Protein AF-A2DBB8-F1 (afdb_monomer)

Solvent-accessible surface area (backbone atoms only — not comparable to full-atom values): 10825 Å² total; per-residue (Å²): 133,87,56,9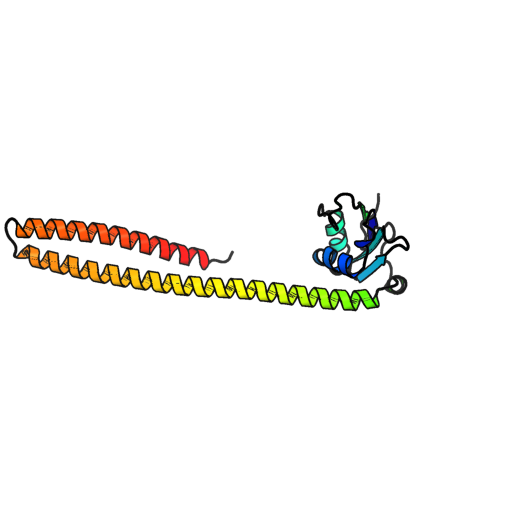2,20,26,25,33,34,39,34,70,38,54,60,93,59,49,45,68,71,57,46,49,65,67,52,46,82,52,37,60,71,62,38,51,41,68,44,96,80,20,34,33,36,36,42,29,34,78,42,44,68,31,32,46,50,53,56,72,48,88,73,61,57,90,91,34,77,73,48,46,62,42,60,31,86,63,65,84,82,54,81,70,60,50,69,73,30,90,38,33,70,58,48,55,52,52,51,52,53,50,51,53,51,51,53,49,52,52,50,52,52,52,50,53,53,53,51,53,50,52,50,52,54,51,54,52,53,55,51,52,53,51,51,52,52,51,48,54,51,51,52,52,52,39,53,53,41,54,62,52,37,81,78,41,67,70,73,56,28,54,53,38,50,55,49,42,53,51,48,52,54,52,46,53,52,52,51,53,53,48,49,55,56,52,54,57,56,56,66,70,73,61,83,127

Foldseek 3Di:
DQDQAQKKKKFQADQVCLDLLNCLLVLPVLAAWQAKAADPSSGMIMTGHPDSNSLVCVQPDQDDRPPDSPIHMDHDSDHPDDPVVRVVRPCSVVNVVSNVVSVVVVVVVVVVVVVVVVVVVVVVVVVLVVVLVVLVVVLVVLVVVLVVLVVVLVVDDDPSVVVSVVVNVVSVVVSVVSVVVNVVSVVVVVVVPDDD

Mean predicted aligned error: 14.85 Å

Organism: Trichomonas vaginalis (strain ATCC PRA-98 / G3) (NCBI:txid412133)

InterPro domains:
  IPR000504 RNA recognition motif domain [PF00076] (8-61)
  IPR000504 RNA recognition motif domain [PS50102] (6-78)
  IPR000504 RNA recognition motif domain [SM00360] (7-74)
  IPR012677 Nucleotide-binding alpha-beta plait domain superfamily [G3DSA:3.30.70.330] (2-102)
  IPR035979 RNA-binding domain superfamily [SSF54928] (4-76)
  IPR045137 RNA-binding protein 26/27 [PTHR14398] (4-187)

Structure (mmCIF, N/CA/C/O backbone):
data_AF-A2DBB8-F1
#
_entry.id   AF-A2DBB8-F1
#
loop_
_atom_site.group_PDB
_atom_site.id
_atom_site.type_symbol
_atom_site.label_atom_id
_atom_site.label_alt_id
_atom_site.label_comp_id
_atom_site.label_asym_id
_atom_site.label_entity_id
_atom_site.label_seq_id
_atom_site.pdbx_PDB_ins_code
_atom_site.Cartn_x
_atom_site.Cartn_y
_atom_site.Cartn_z
_atom_site.occupancy
_atom_site.B_iso_or_equiv
_atom_site.auth_seq_id
_atom_site.auth_comp_id
_atom_site.auth_asym_id
_atom_site.auth_atom_id
_atom_site.pdbx_PDB_model_num
ATOM 1 N N . MET A 1 1 ? -2.214 5.422 -39.247 1.00 47.66 1 MET A N 1
ATOM 2 C CA . MET A 1 1 ? -2.504 4.902 -37.893 1.00 47.66 1 MET A CA 1
ATOM 3 C C . MET A 1 1 ? -1.309 4.089 -37.429 1.00 47.66 1 MET A C 1
ATOM 5 O O . MET A 1 1 ? -0.972 3.114 -38.092 1.00 47.66 1 MET A O 1
ATOM 9 N N . ILE A 1 2 ? -0.635 4.507 -36.358 1.00 56.53 2 ILE A N 1
ATOM 10 C CA . ILE A 1 2 ? 0.425 3.697 -35.742 1.00 56.53 2 ILE A CA 1
ATOM 11 C C . ILE A 1 2 ? -0.273 2.537 -35.019 1.00 56.53 2 ILE A C 1
ATOM 13 O O . ILE A 1 2 ? -1.212 2.766 -34.260 1.00 56.53 2 ILE A O 1
ATOM 17 N N . LYS A 1 3 ? 0.113 1.294 -35.323 1.00 72.00 3 LYS A N 1
ATOM 18 C CA . LYS A 1 3 ? -0.478 0.094 -34.713 1.00 72.00 3 LYS A CA 1
ATOM 19 C C . LYS A 1 3 ? 0.115 -0.125 -33.319 1.00 72.00 3 LYS A C 1
ATOM 21 O O . LYS A 1 3 ? 1.315 0.050 -33.133 1.00 72.00 3 LYS A O 1
ATOM 26 N N . GLU A 1 4 ? -0.715 -0.549 -32.367 1.00 82.31 4 GLU A N 1
ATOM 27 C CA . GLU A 1 4 ? -0.254 -0.964 -31.038 1.00 82.31 4 GLU A CA 1
ATOM 28 C C . GLU A 1 4 ? 0.781 -2.102 -31.153 1.00 82.31 4 GLU A C 1
ATOM 30 O O . GLU A 1 4 ? 0.603 -3.064 -31.911 1.00 82.31 4 GLU A O 1
ATOM 35 N N . SER A 1 5 ? 1.861 -2.008 -30.380 1.00 84.06 5 SER A N 1
ATOM 36 C CA . SER A 1 5 ? 3.012 -2.916 -30.435 1.00 84.06 5 SER A CA 1
ATOM 37 C C . SER A 1 5 ? 3.483 -3.287 -29.026 1.00 84.06 5 SER A C 1
ATOM 39 O O . SER A 1 5 ? 3.161 -2.605 -28.061 1.00 84.06 5 SER A O 1
ATOM 41 N N . GLN A 1 6 ? 4.253 -4.371 -28.907 1.00 87.56 6 GLN A N 1
ATOM 42 C CA . GLN A 1 6 ? 4.979 -4.732 -27.677 1.00 87.56 6 GLN A CA 1
ATOM 43 C C . GLN A 1 6 ? 6.187 -3.819 -27.424 1.00 87.56 6 GLN A C 1
ATOM 45 O O . GLN A 1 6 ? 6.776 -3.853 -26.347 1.00 87.56 6 GLN A O 1
ATOM 50 N N . VAL A 1 7 ? 6.577 -3.035 -28.431 1.00 88.19 7 VAL A N 1
ATOM 51 C CA . VAL A 1 7 ? 7.747 -2.162 -28.390 1.00 88.19 7 VAL A CA 1
ATOM 52 C C . VAL A 1 7 ? 7.294 -0.715 -28.299 1.00 88.19 7 VAL A C 1
ATOM 54 O O . VAL A 1 7 ? 6.509 -0.249 -29.133 1.00 88.19 7 VAL A O 1
ATOM 57 N N . ILE A 1 8 ? 7.825 -0.005 -27.312 1.00 91.12 8 ILE A N 1
ATOM 58 C CA . ILE A 1 8 ? 7.665 1.439 -27.171 1.00 91.12 8 ILE A CA 1
ATOM 59 C C . ILE A 1 8 ? 8.969 2.144 -27.531 1.00 91.12 8 ILE A C 1
ATOM 61 O O . ILE A 1 8 ? 10.060 1.625 -27.290 1.00 91.12 8 ILE A O 1
ATOM 65 N N . PHE A 1 9 ? 8.839 3.329 -28.109 1.00 90.44 9 PHE A N 1
ATOM 66 C CA . PHE A 1 9 ? 9.916 4.273 -28.339 1.00 90.44 9 PHE A CA 1
ATOM 67 C C . PHE A 1 9 ? 9.699 5.484 -27.441 1.00 90.44 9 PHE A C 1
ATOM 69 O O . PHE A 1 9 ? 8.595 6.031 -27.382 1.00 90.44 9 PHE A O 1
ATOM 76 N N . ILE A 1 10 ? 10.756 5.872 -26.745 1.00 91.00 10 ILE A N 1
ATOM 77 C CA . ILE A 1 10 ? 10.782 6.999 -25.829 1.00 91.00 10 ILE A CA 1
ATOM 78 C C . ILE A 1 10 ? 11.839 7.966 -26.337 1.00 91.00 10 ILE A C 1
ATOM 80 O O . ILE A 1 10 ? 12.983 7.569 -26.563 1.00 91.00 10 ILE A O 1
ATOM 84 N N . ASP A 1 11 ? 11.454 9.223 -26.494 1.00 90.38 11 ASP A N 1
ATOM 85 C CA . ASP A 1 11 ? 12.323 10.301 -26.950 1.00 90.38 11 ASP A CA 1
ATOM 86 C C . ASP A 1 11 ? 12.356 11.451 -25.940 1.00 90.38 11 ASP A C 1
ATOM 88 O O . ASP A 1 11 ? 11.510 11.529 -25.040 1.00 90.38 11 ASP A O 1
ATOM 92 N N . ASN A 1 12 ? 13.316 12.357 -26.117 1.00 89.75 12 ASN A N 1
ATOM 93 C CA . ASN A 1 12 ? 13.553 13.514 -25.258 1.00 89.75 12 ASN A CA 1
ATOM 94 C C . ASN A 1 12 ? 13.937 13.125 -23.815 1.00 89.75 12 ASN A C 1
ATOM 96 O O . ASN A 1 12 ? 13.532 13.759 -22.841 1.00 89.75 12 ASN A O 1
ATOM 100 N N . ILE A 1 13 ? 14.711 12.052 -23.661 1.00 89.75 13 ILE A N 1
ATOM 101 C CA . ILE A 1 13 ? 15.220 11.603 -22.365 1.00 89.75 13 ILE A CA 1
ATOM 102 C C . ILE A 1 13 ? 16.482 12.412 -22.010 1.00 89.75 13 ILE A C 1
ATOM 104 O O . ILE A 1 13 ? 17.376 12.524 -22.849 1.00 89.75 13 ILE A O 1
ATOM 108 N N . PRO A 1 14 ? 16.608 12.946 -20.779 1.00 88.81 14 PRO A N 1
ATOM 109 C CA . PRO A 1 14 ? 17.861 13.543 -20.318 1.00 88.81 14 PRO A CA 1
ATOM 110 C C . PRO A 1 14 ? 19.023 12.541 -20.391 1.00 88.81 14 PRO A C 1
ATOM 112 O O . PRO A 1 14 ? 18.862 11.387 -19.999 1.00 88.81 14 PRO A O 1
ATOM 115 N N . HIS A 1 15 ? 20.205 12.983 -20.830 1.00 85.44 15 HIS A N 1
ATOM 116 C CA . HIS A 1 15 ? 21.366 12.106 -21.050 1.00 85.44 15 HIS A CA 1
ATOM 117 C C . HIS A 1 15 ? 21.764 11.306 -19.794 1.00 85.44 15 HIS A C 1
ATOM 119 O O . HIS A 1 15 ? 22.031 10.105 -19.867 1.00 85.44 15 HIS A O 1
ATOM 125 N N . ASP A 1 16 ? 21.714 11.942 -18.622 1.00 86.25 16 ASP A N 1
ATOM 126 C CA . ASP A 1 16 ? 22.026 11.300 -17.336 1.00 86.25 16 ASP A CA 1
ATOM 127 C C . ASP A 1 16 ? 20.945 10.307 -16.891 1.00 86.25 16 ASP A C 1
ATOM 129 O O . ASP A 1 16 ? 21.206 9.419 -16.079 1.00 86.25 16 ASP A O 1
ATOM 133 N N . ALA A 1 17 ? 19.742 10.437 -17.457 1.00 85.19 17 ALA A N 1
ATOM 134 C CA . ALA A 1 17 ? 18.585 9.604 -17.173 1.00 85.19 17 ALA A CA 1
ATOM 135 C C . ALA A 1 17 ? 18.387 8.456 -18.182 1.00 85.19 17 ALA A C 1
ATOM 137 O O . ALA A 1 17 ? 17.507 7.614 -18.005 1.00 85.19 17 ALA A O 1
ATOM 138 N N . CYS A 1 18 ? 19.160 8.411 -19.269 1.00 88.38 18 CYS A N 1
ATOM 139 C CA . CYS A 1 18 ? 19.006 7.424 -20.336 1.00 88.38 18 CYS A CA 1
ATOM 140 C C . CYS A 1 18 ? 19.983 6.255 -20.145 1.00 88.38 18 CYS A C 1
ATOM 142 O O . CYS A 1 18 ? 20.949 6.068 -20.886 1.00 88.38 18 CYS A O 1
ATOM 144 N N . ASN A 1 19 ? 19.750 5.470 -19.095 1.00 86.38 19 ASN A N 1
ATOM 145 C CA . ASN A 1 19 ? 20.513 4.263 -18.793 1.00 86.38 19 ASN A CA 1
ATOM 146 C C . ASN A 1 19 ? 19.584 3.109 -18.399 1.00 86.38 19 ASN A C 1
ATOM 148 O O . ASN A 1 19 ? 18.459 3.312 -17.944 1.00 86.38 19 ASN A O 1
ATOM 152 N N . ILE A 1 20 ? 20.070 1.882 -18.592 1.00 84.62 20 ILE A N 1
ATOM 153 C CA . ILE A 1 20 ? 19.280 0.661 -18.390 1.00 84.62 20 ILE A CA 1
ATOM 154 C C . ILE A 1 20 ? 18.739 0.557 -16.958 1.00 84.62 20 ILE A C 1
ATOM 156 O O . ILE A 1 20 ? 17.535 0.336 -16.836 1.00 84.62 20 ILE A O 1
ATOM 160 N N . PRO A 1 21 ? 19.530 0.773 -15.885 1.00 84.88 21 PRO A N 1
ATOM 161 C CA . PRO A 1 21 ? 19.019 0.638 -14.523 1.00 84.88 21 PRO A CA 1
ATOM 162 C C . PRO A 1 21 ? 17.830 1.557 -14.226 1.00 84.88 21 PRO A C 1
ATOM 164 O O . PRO A 1 21 ? 16.828 1.099 -13.679 1.00 84.88 21 PRO A O 1
ATOM 167 N N . GLN A 1 22 ? 17.899 2.830 -14.624 1.00 86.44 22 GLN A N 1
ATOM 168 C CA . GLN A 1 22 ? 16.820 3.791 -14.372 1.00 86.44 22 GLN A CA 1
ATOM 169 C C . GLN A 1 22 ? 15.591 3.534 -15.244 1.00 86.44 22 GLN A C 1
ATOM 171 O O . GLN A 1 22 ? 14.463 3.614 -14.749 1.00 86.44 22 GLN A O 1
ATOM 176 N N . LEU A 1 23 ? 15.794 3.155 -16.510 1.00 88.31 23 LEU A N 1
ATOM 177 C CA . LEU A 1 23 ? 14.698 2.740 -17.383 1.00 88.31 23 LEU A CA 1
ATOM 178 C C . LEU A 1 23 ? 14.010 1.493 -16.810 1.00 88.31 23 LEU A C 1
ATOM 180 O O . LEU A 1 23 ? 12.794 1.491 -16.645 1.00 88.31 23 LEU A O 1
ATOM 184 N N . CYS A 1 24 ? 14.765 0.466 -16.418 1.00 86.94 24 CYS A N 1
ATOM 185 C CA . CYS A 1 24 ? 14.229 -0.729 -15.767 1.00 86.94 24 CYS A CA 1
ATOM 186 C C . CYS A 1 24 ? 13.465 -0.384 -14.483 1.00 86.94 24 CYS A C 1
ATOM 188 O O . CYS A 1 24 ? 12.336 -0.837 -14.300 1.00 86.94 24 CYS A O 1
ATOM 190 N N . GLN A 1 25 ? 14.040 0.444 -13.611 1.00 85.31 25 GLN A N 1
ATOM 191 C CA . GLN A 1 25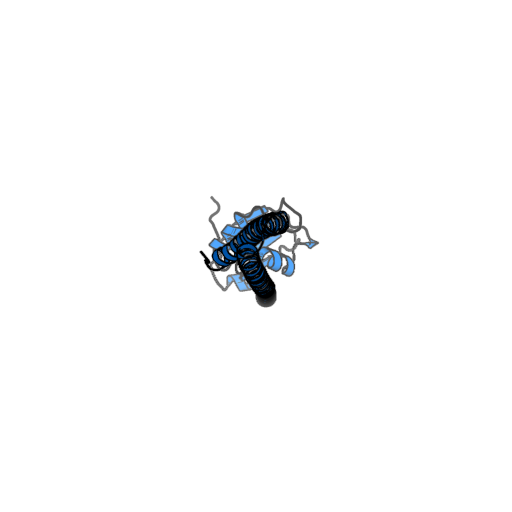 ? 13.413 0.846 -12.354 1.00 85.31 25 GLN A CA 1
ATOM 192 C C . GLN A 1 25 ? 12.078 1.564 -12.582 1.00 85.31 25 GLN A C 1
ATOM 194 O O . GLN A 1 25 ? 11.097 1.255 -11.912 1.00 85.31 25 GLN A O 1
ATOM 199 N N . HIS A 1 26 ? 12.016 2.498 -13.532 1.00 88.50 26 HIS A N 1
ATOM 200 C CA . HIS A 1 26 ? 10.791 3.252 -13.782 1.00 88.50 26 HIS A CA 1
ATOM 201 C C . HIS A 1 26 ? 9.739 2.433 -14.538 1.00 88.50 26 HIS A C 1
ATOM 203 O O . HIS A 1 26 ? 8.556 2.489 -14.208 1.00 88.50 26 HIS A O 1
ATOM 209 N N . PHE A 1 27 ? 10.152 1.694 -15.569 1.00 89.25 27 PHE A N 1
ATOM 210 C CA . PHE A 1 27 ? 9.233 1.065 -16.515 1.00 89.25 27 PHE A CA 1
ATOM 211 C C . PHE A 1 27 ? 8.791 -0.349 -16.107 1.00 89.25 27 PHE A C 1
ATOM 213 O O . PHE A 1 27 ? 7.742 -0.806 -16.556 1.00 89.25 27 PHE A O 1
ATOM 220 N N . SER A 1 28 ? 9.506 -1.018 -15.194 1.00 88.38 28 SER A N 1
ATOM 221 C CA . SER A 1 28 ? 9.124 -2.353 -14.695 1.00 88.38 28 SER A CA 1
ATOM 222 C C . SER A 1 28 ? 7.753 -2.395 -14.009 1.00 88.38 28 SER A C 1
ATOM 224 O O . SER A 1 28 ? 7.091 -3.429 -14.038 1.00 88.38 28 SER A O 1
ATOM 226 N N . LYS A 1 29 ? 7.266 -1.273 -13.460 1.00 87.50 29 LYS A N 1
ATOM 227 C CA . LYS A 1 29 ? 5.923 -1.186 -12.852 1.00 87.50 29 LYS A CA 1
ATOM 228 C C . LYS A 1 29 ? 4.778 -1.410 -13.846 1.00 87.50 29 LYS A C 1
ATOM 230 O O . LYS A 1 29 ? 3.679 -1.777 -13.440 1.00 87.50 29 LYS A O 1
ATOM 235 N N . TYR A 1 30 ? 5.016 -1.174 -15.138 1.00 88.94 30 TYR A N 1
ATOM 236 C CA . TYR A 1 30 ? 3.999 -1.347 -16.177 1.00 88.94 30 TYR A CA 1
ATOM 237 C C . TYR A 1 30 ? 3.945 -2.778 -16.717 1.00 88.94 30 TYR A C 1
ATOM 239 O O . TYR A 1 30 ? 2.930 -3.169 -17.302 1.00 88.94 30 TYR A O 1
ATOM 247 N N . GLY A 1 31 ? 5.003 -3.565 -16.506 1.00 86.19 31 GLY A N 1
ATOM 248 C CA . GLY A 1 31 ? 5.078 -4.941 -16.968 1.00 86.19 31 GLY A CA 1
ATOM 249 C C . GLY A 1 31 ? 6.492 -5.490 -17.073 1.00 86.19 31 GLY A C 1
ATOM 250 O O . GLY A 1 31 ? 7.488 -4.825 -16.777 1.00 86.19 31 GLY A O 1
ATOM 251 N N . ARG A 1 32 ? 6.583 -6.731 -17.552 1.00 86.69 32 ARG A N 1
ATOM 252 C CA . ARG A 1 32 ? 7.858 -7.423 -17.720 1.00 86.69 32 ARG A CA 1
ATOM 253 C C . ARG A 1 32 ? 8.608 -6.902 -18.943 1.00 86.69 32 ARG A C 1
ATOM 255 O O . ARG A 1 32 ? 8.240 -7.188 -20.084 1.00 86.69 32 ARG A O 1
ATOM 262 N N . ILE A 1 33 ? 9.713 -6.208 -18.688 1.00 87.12 33 ILE A N 1
ATOM 263 C CA . ILE A 1 33 ? 10.644 -5.756 -19.723 1.00 87.12 33 ILE A CA 1
ATOM 264 C C . ILE A 1 33 ? 11.452 -6.954 -20.236 1.00 87.12 33 ILE A C 1
ATOM 266 O O . ILE A 1 33 ? 12.075 -7.689 -19.470 1.00 87.12 33 ILE A O 1
ATOM 270 N N . VAL A 1 34 ? 11.432 -7.152 -21.549 1.00 84.19 34 VAL A N 1
ATOM 271 C CA . VAL A 1 34 ? 12.156 -8.212 -22.264 1.00 84.19 34 VAL A CA 1
ATOM 272 C C . VAL A 1 34 ? 13.464 -7.680 -22.844 1.00 84.19 34 VAL A C 1
ATOM 274 O O . VAL A 1 34 ? 14.439 -8.423 -22.925 1.00 84.19 34 VAL A O 1
ATOM 277 N N . GLY A 1 35 ? 13.504 -6.406 -23.235 1.00 82.75 35 GLY A N 1
ATOM 278 C CA . GLY A 1 35 ? 14.682 -5.788 -23.835 1.00 82.75 35 GLY A CA 1
ATOM 279 C C . GLY A 1 35 ? 14.611 -4.264 -23.823 1.00 82.75 35 GLY A C 1
ATOM 280 O O . GLY A 1 35 ? 13.529 -3.688 -23.774 1.00 82.75 35 GLY A O 1
ATOM 281 N N . ILE A 1 36 ? 15.776 -3.625 -23.869 1.00 86.94 36 ILE A N 1
ATOM 282 C CA . ILE A 1 36 ? 15.972 -2.179 -23.919 1.00 86.94 36 ILE A CA 1
ATOM 283 C C . ILE A 1 36 ? 17.115 -1.932 -24.898 1.00 86.94 36 ILE A C 1
ATOM 285 O O . ILE A 1 36 ? 18.138 -2.613 -24.830 1.00 86.94 36 ILE A O 1
ATOM 289 N N . SER A 1 37 ? 16.928 -0.991 -25.818 1.00 85.25 37 SER A N 1
ATOM 290 C CA . SER A 1 37 ? 17.996 -0.443 -26.656 1.00 85.25 37 SER A CA 1
ATOM 291 C C . SER A 1 37 ? 18.046 1.048 -26.414 1.00 85.25 37 SER A C 1
ATOM 293 O O . SER A 1 37 ? 17.031 1.726 -26.544 1.00 85.25 37 SER A O 1
ATOM 295 N N . ILE A 1 38 ? 19.222 1.559 -26.088 1.00 87.38 38 ILE A N 1
ATOM 296 C CA . ILE A 1 38 ? 19.458 2.993 -25.935 1.00 87.38 38 ILE A CA 1
ATOM 297 C C . ILE A 1 38 ? 20.095 3.494 -27.231 1.00 87.38 38 ILE A C 1
ATOM 299 O O . ILE A 1 38 ? 20.885 2.778 -27.846 1.00 87.38 38 ILE A O 1
ATOM 303 N N . SER A 1 39 ? 19.715 4.686 -27.687 1.00 86.75 39 SER A N 1
ATOM 304 C CA . SER A 1 39 ? 20.371 5.313 -28.835 1.00 86.75 39 SER A CA 1
ATOM 305 C C . SER A 1 39 ? 21.800 5.728 -28.490 1.00 86.75 39 SER A C 1
ATOM 307 O O . SER A 1 39 ? 22.121 5.993 -27.334 1.00 86.75 39 SER A O 1
ATOM 309 N N . GLU A 1 40 ? 22.669 5.831 -29.494 1.00 83.00 40 GLU A N 1
ATOM 310 C CA . GLU A 1 40 ? 24.075 6.218 -29.295 1.00 83.00 40 GLU A CA 1
ATOM 311 C C . GLU A 1 40 ? 24.215 7.565 -28.567 1.00 83.00 40 GLU A C 1
ATOM 313 O O . GLU A 1 40 ? 25.081 7.729 -27.709 1.00 83.00 40 GLU A O 1
ATOM 318 N N . ASN A 1 41 ? 23.289 8.492 -28.832 1.00 85.94 41 ASN A N 1
ATOM 319 C CA . ASN A 1 41 ? 23.256 9.822 -28.224 1.00 85.94 41 ASN A CA 1
ATOM 320 C C . ASN A 1 41 ? 22.630 9.845 -26.819 1.00 85.94 41 ASN A C 1
ATOM 322 O O . ASN A 1 41 ? 22.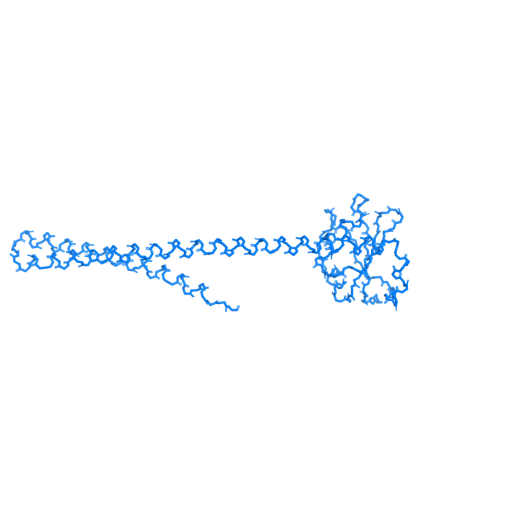593 10.904 -26.197 1.00 85.94 41 ASN A O 1
ATOM 326 N N . LYS A 1 42 ? 22.107 8.713 -26.322 1.00 86.06 42 LYS A N 1
ATOM 327 C CA . LYS A 1 42 ? 21.432 8.584 -25.016 1.00 86.06 42 LYS A CA 1
ATOM 328 C C . LYS A 1 42 ? 20.321 9.617 -24.785 1.00 86.06 42 LYS A C 1
ATOM 330 O O . LYS A 1 42 ? 20.089 10.062 -23.666 1.00 86.06 42 LYS A O 1
ATOM 335 N N . THR A 1 43 ? 19.629 10.007 -25.848 1.00 87.94 43 THR A N 1
ATOM 336 C CA . THR A 1 43 ? 18.460 10.900 -25.784 1.00 87.94 43 THR A CA 1
ATOM 337 C C . THR A 1 43 ? 17.153 10.156 -26.019 1.00 87.94 43 THR A C 1
ATOM 339 O O . THR A 1 43 ? 16.072 10.694 -25.787 1.00 87.94 43 THR A O 1
ATOM 342 N N . SER A 1 44 ? 17.238 8.902 -26.460 1.00 90.25 44 SER A N 1
ATOM 343 C CA . SER A 1 44 ? 16.088 8.073 -26.788 1.00 90.25 44 SER A CA 1
ATOM 344 C C . SER A 1 44 ? 16.353 6.606 -26.482 1.00 90.25 44 SER A C 1
ATOM 346 O O . SER A 1 44 ? 17.494 6.138 -26.480 1.00 90.25 44 SER A O 1
ATOM 348 N N . ALA A 1 45 ? 15.281 5.872 -26.210 1.00 90.62 45 ALA A N 1
ATOM 349 C CA . ALA A 1 45 ? 15.339 4.456 -25.895 1.00 90.62 45 ALA A CA 1
ATOM 350 C C . ALA A 1 45 ? 14.149 3.703 -26.493 1.00 90.62 45 ALA A C 1
ATOM 352 O O . ALA A 1 45 ? 13.050 4.232 -26.651 1.00 90.62 45 ALA A O 1
ATOM 353 N N . GLN A 1 46 ? 14.368 2.433 -26.803 1.00 89.81 46 GLN A N 1
ATOM 354 C CA . GLN A 1 46 ? 13.337 1.469 -27.153 1.00 89.81 46 GLN A CA 1
ATOM 355 C C . GLN A 1 46 ? 13.200 0.473 -26.014 1.00 89.81 46 GLN A C 1
ATOM 357 O O . GLN A 1 46 ? 14.207 -0.065 -25.562 1.00 89.81 46 GLN A O 1
ATOM 362 N N . ILE A 1 47 ? 11.973 0.201 -25.576 1.00 89.38 47 ILE A N 1
ATOM 363 C CA . ILE A 1 47 ? 11.682 -0.798 -24.543 1.00 89.38 47 ILE A CA 1
ATOM 364 C C . ILE A 1 47 ? 10.726 -1.831 -25.130 1.00 89.38 47 ILE A C 1
ATOM 366 O O . ILE A 1 47 ? 9.696 -1.488 -25.708 1.00 89.38 47 ILE A O 1
ATOM 370 N N . ILE A 1 48 ? 11.077 -3.103 -24.979 1.00 88.00 48 ILE A N 1
ATOM 371 C CA . ILE A 1 48 ? 10.283 -4.250 -25.410 1.00 88.00 48 ILE A CA 1
ATOM 372 C C . ILE A 1 48 ? 9.638 -4.872 -24.179 1.00 88.00 48 ILE A C 1
ATOM 374 O O . ILE A 1 48 ? 10.340 -5.268 -23.247 1.00 88.00 48 ILE A O 1
ATOM 378 N N . TYR A 1 49 ? 8.320 -5.023 -24.212 1.00 89.00 49 TYR A N 1
ATOM 379 C CA . TYR A 1 49 ? 7.551 -5.748 -23.207 1.00 89.00 49 TYR A CA 1
ATOM 380 C C . TYR A 1 49 ? 7.217 -7.169 -23.645 1.00 89.00 49 TYR A C 1
ATOM 382 O O . TYR A 1 49 ? 7.271 -7.518 -24.826 1.00 89.00 49 TYR A O 1
ATOM 390 N N . ASN A 1 50 ? 6.852 -8.000 -22.671 1.00 85.12 50 ASN A N 1
ATOM 391 C CA . ASN A 1 50 ? 6.434 -9.374 -22.916 1.00 85.12 50 ASN A CA 1
ATOM 392 C C . ASN A 1 50 ? 5.072 -9.427 -23.625 1.00 85.12 50 ASN A C 1
ATOM 394 O O . ASN A 1 50 ? 4.844 -10.269 -24.494 1.00 85.12 50 ASN A O 1
ATOM 398 N N . THR A 1 51 ? 4.174 -8.500 -23.299 1.00 85.88 51 THR A N 1
ATOM 399 C CA . THR A 1 51 ? 2.835 -8.400 -23.886 1.00 85.88 51 THR A CA 1
ATOM 400 C C . THR A 1 51 ? 2.553 -6.993 -24.414 1.00 85.88 51 THR A C 1
ATOM 402 O O . THR A 1 51 ? 3.164 -6.008 -24.002 1.00 85.88 51 THR A O 1
ATOM 405 N N . ARG A 1 52 ? 1.618 -6.889 -25.366 1.00 89.38 52 ARG A N 1
ATOM 406 C CA . ARG A 1 52 ? 1.196 -5.594 -25.922 1.00 89.38 52 ARG A CA 1
ATOM 407 C C . ARG A 1 52 ? 0.461 -4.748 -24.880 1.00 89.38 52 ARG A C 1
ATOM 409 O O . ARG A 1 52 ? 0.623 -3.533 -24.875 1.00 89.38 52 ARG A O 1
ATOM 416 N N . ASP A 1 53 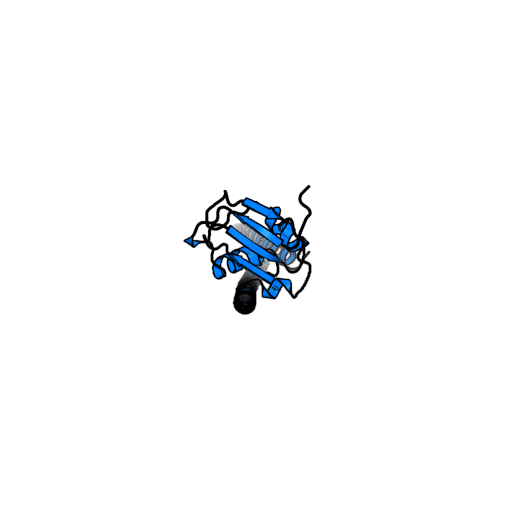? -0.311 -5.380 -24.000 1.00 89.19 53 ASP A N 1
ATOM 417 C CA . ASP A 1 53 ? -1.086 -4.674 -22.977 1.00 89.19 53 ASP A CA 1
ATOM 418 C C . ASP A 1 53 ? -0.181 -3.943 -21.980 1.00 89.19 53 ASP A C 1
ATOM 420 O O . ASP A 1 53 ? -0.487 -2.823 -21.576 1.00 89.19 53 ASP A O 1
ATOM 424 N N . GLU A 1 54 ? 0.970 -4.525 -21.633 1.00 89.81 54 GLU A N 1
ATOM 425 C CA . GLU A 1 54 ? 1.994 -3.861 -20.814 1.00 89.81 54 GLU A CA 1
ATOM 426 C C . GLU A 1 54 ? 2.547 -2.609 -21.510 1.00 89.81 54 GLU A C 1
ATOM 428 O O . GLU A 1 54 ? 2.578 -1.539 -20.908 1.00 89.81 54 GLU A O 1
ATOM 433 N N . ALA A 1 55 ? 2.893 -2.699 -22.799 1.00 89.81 55 ALA A N 1
ATOM 434 C CA . ALA A 1 55 ? 3.351 -1.551 -23.586 1.00 89.81 55 ALA A CA 1
ATOM 435 C C . ALA A 1 55 ? 2.274 -0.455 -23.707 1.00 89.81 55 ALA A C 1
ATOM 437 O O . ALA A 1 55 ? 2.574 0.737 -23.618 1.00 89.81 55 ALA A O 1
ATOM 438 N N . LYS A 1 56 ? 1.006 -0.853 -23.857 1.00 91.38 56 LYS A N 1
ATOM 439 C CA . LYS A 1 56 ? -0.136 0.063 -23.930 1.00 91.38 56 LYS A CA 1
ATOM 440 C C . LYS A 1 56 ? -0.306 0.882 -22.658 1.00 91.38 56 LYS A C 1
ATOM 442 O O . LYS A 1 56 ? -0.533 2.084 -22.768 1.00 91.38 56 LYS A O 1
ATOM 447 N N . LYS A 1 57 ? -0.129 0.270 -21.480 1.00 91.50 57 LYS A N 1
ATOM 448 C CA . LYS A 1 57 ? -0.176 0.981 -20.190 1.00 91.50 57 LYS A CA 1
ATOM 449 C C . LYS A 1 57 ? 0.813 2.142 -20.145 1.00 91.50 57 LYS A C 1
ATOM 451 O O . LYS A 1 57 ? 0.461 3.207 -19.650 1.00 91.50 57 LYS A O 1
ATOM 456 N N . VAL A 1 58 ? 2.014 1.955 -20.696 1.00 90.62 58 VAL A N 1
ATOM 457 C CA . VAL A 1 58 ? 3.042 3.003 -20.730 1.00 90.62 58 VAL A CA 1
ATOM 458 C C . VAL A 1 58 ? 2.630 4.158 -21.630 1.00 90.62 58 VAL A C 1
ATOM 460 O O . VAL A 1 58 ? 2.703 5.304 -21.211 1.00 90.62 58 VAL A O 1
ATOM 463 N N . VAL A 1 59 ? 2.172 3.866 -22.851 1.00 88.50 59 VAL A N 1
ATOM 464 C CA . VAL A 1 59 ? 1.752 4.902 -23.811 1.00 88.50 59 VAL A CA 1
ATOM 465 C C . VAL A 1 59 ? 0.532 5.672 -23.295 1.00 88.50 59 VAL A C 1
ATOM 467 O O . VAL A 1 59 ? 0.409 6.865 -23.546 1.00 88.50 59 VAL A O 1
ATOM 470 N N . SER A 1 60 ? -0.361 5.013 -22.549 1.00 87.81 60 SER A N 1
ATOM 471 C CA . SER A 1 60 ? -1.489 5.673 -21.880 1.00 87.81 60 SER A CA 1
ATOM 472 C C . SER A 1 60 ? -1.114 6.403 -20.587 1.00 87.81 60 SER A C 1
ATOM 474 O O . SER A 1 60 ? -1.957 7.099 -20.025 1.00 87.81 60 SER A O 1
ATOM 476 N N . SER A 1 61 ? 0.104 6.214 -20.076 1.00 85.50 61 SER A N 1
ATOM 477 C CA . SER A 1 61 ? 0.531 6.823 -18.822 1.00 85.50 61 SER A CA 1
ATOM 478 C C . SER A 1 61 ? 0.867 8.295 -19.026 1.00 85.50 61 SER A C 1
ATOM 480 O O . SER A 1 61 ? 1.584 8.666 -19.952 1.00 85.50 61 SER A O 1
ATOM 482 N N . THR A 1 62 ? 0.387 9.138 -18.117 1.00 78.12 62 THR A N 1
ATOM 483 C CA . THR A 1 62 ? 0.743 10.563 -18.037 1.00 78.12 62 THR A CA 1
ATOM 484 C C . THR A 1 62 ? 1.886 10.815 -17.050 1.00 78.12 62 THR A C 1
ATOM 486 O O . THR A 1 62 ? 2.127 11.956 -16.653 1.00 78.12 62 THR A O 1
ATOM 489 N N . GLU A 1 63 ? 2.540 9.757 -16.565 1.00 84.38 63 GLU A N 1
ATOM 490 C CA . GLU A 1 63 ? 3.562 9.873 -15.532 1.00 84.38 63 GLU A CA 1
ATOM 491 C C . GLU A 1 63 ? 4.891 10.385 -16.114 1.00 84.38 63 GLU A C 1
ATOM 493 O O . GLU A 1 63 ? 5.387 9.825 -17.094 1.00 84.38 63 GLU A O 1
ATOM 498 N N . PRO A 1 64 ? 5.499 11.430 -15.523 1.00 83.62 64 PRO A N 1
ATOM 499 C CA . PRO A 1 64 ? 6.790 11.928 -15.980 1.00 83.62 64 PRO A CA 1
ATOM 500 C C . PRO A 1 64 ? 7.913 10.914 -15.772 1.00 83.62 64 PRO A C 1
ATOM 502 O O . PRO A 1 64 ? 7.977 10.230 -14.749 1.00 83.62 64 PRO A O 1
ATOM 505 N N . TYR A 1 65 ? 8.878 10.923 -16.689 1.00 85.81 65 TYR A N 1
ATOM 506 C CA . TYR A 1 65 ? 10.138 10.205 -16.530 1.00 85.81 65 TYR A CA 1
ATOM 507 C C . TYR A 1 65 ? 11.252 11.179 -16.138 1.00 85.81 65 TYR A C 1
ATOM 509 O O . TYR A 1 65 ? 11.461 12.185 -16.810 1.00 85.81 65 TYR A O 1
ATOM 517 N N . ALA A 1 66 ? 11.974 10.883 -15.053 1.00 79.31 66 ALA A N 1
ATOM 518 C CA . ALA A 1 66 ? 13.163 11.631 -14.621 1.00 79.31 66 ALA A CA 1
ATOM 519 C C . ALA A 1 66 ? 12.966 13.164 -14.528 1.00 79.31 66 ALA A C 1
ATOM 521 O O . ALA A 1 66 ? 13.781 13.935 -15.027 1.00 79.31 66 ALA A O 1
ATOM 522 N N . ASN A 1 67 ? 11.863 13.610 -13.910 1.00 79.44 67 ASN A N 1
ATOM 523 C CA . ASN A 1 67 ? 11.461 15.025 -13.812 1.00 79.44 67 ASN A CA 1
ATOM 524 C C . ASN A 1 67 ? 11.262 15.746 -15.158 1.00 79.44 67 ASN A C 1
ATOM 526 O O . ASN A 1 67 ? 11.082 16.963 -15.183 1.00 79.44 67 ASN A O 1
ATOM 530 N N . ASN A 1 68 ? 11.210 15.009 -16.268 1.00 82.94 68 ASN A N 1
ATOM 531 C CA . ASN A 1 68 ? 10.864 15.529 -17.576 1.00 82.94 68 ASN A CA 1
ATOM 532 C C . ASN A 1 68 ? 9.446 15.080 -17.966 1.00 82.94 68 ASN A C 1
ATOM 534 O O . ASN A 1 68 ? 9.198 13.911 -18.262 1.00 82.94 68 ASN A O 1
ATOM 538 N N . ARG A 1 69 ? 8.498 16.025 -17.972 1.00 79.88 69 ARG A N 1
ATOM 539 C CA . ARG A 1 69 ? 7.114 15.803 -18.439 1.00 79.88 69 ARG A CA 1
ATOM 540 C C . ARG A 1 69 ? 6.979 15.826 -19.965 1.00 79.88 69 ARG A C 1
ATOM 542 O O . ARG A 1 69 ? 5.921 15.479 -20.470 1.00 79.88 69 ARG A O 1
ATOM 549 N N . PHE A 1 70 ? 8.026 16.231 -20.684 1.00 80.69 70 PHE A N 1
ATOM 550 C CA . PHE A 1 70 ? 8.039 16.349 -22.143 1.00 80.69 70 PHE A CA 1
ATOM 551 C C . PHE A 1 70 ? 8.685 15.146 -22.837 1.00 80.69 70 PHE A C 1
ATOM 553 O O . PHE A 1 70 ? 9.014 15.233 -24.022 1.00 80.69 70 PHE A O 1
ATOM 560 N N . VAL A 1 71 ? 8.906 14.038 -22.119 1.00 86.12 71 VAL A N 1
ATOM 561 C CA . VAL A 1 71 ? 9.282 12.779 -22.772 1.00 86.12 71 VAL A CA 1
ATOM 562 C C . VAL A 1 71 ? 8.151 12.346 -23.697 1.00 86.12 71 VAL A C 1
ATOM 564 O O . VAL A 1 71 ? 6.984 12.343 -23.308 1.00 86.12 71 VAL A O 1
ATOM 567 N N . ASN A 1 72 ? 8.490 12.002 -24.935 1.00 87.69 72 ASN A N 1
ATOM 568 C CA . ASN A 1 72 ? 7.503 11.550 -25.904 1.00 87.69 72 ASN A CA 1
ATOM 569 C C . ASN A 1 72 ? 7.522 10.026 -25.956 1.00 87.69 72 ASN A C 1
ATOM 571 O O . ASN A 1 72 ? 8.553 9.438 -26.278 1.00 87.69 72 ASN A O 1
ATOM 575 N N . ILE A 1 73 ? 6.395 9.393 -25.640 1.00 90.25 73 ILE A N 1
ATOM 576 C CA . ILE A 1 73 ? 6.258 7.937 -25.635 1.00 90.25 73 ILE A CA 1
ATOM 577 C C . ILE A 1 73 ? 5.307 7.542 -26.759 1.00 90.25 73 ILE A C 1
ATOM 579 O O . ILE A 1 73 ? 4.162 7.981 -26.816 1.00 90.25 73 ILE A O 1
ATOM 583 N N . SER A 1 74 ? 5.775 6.681 -27.656 1.00 89.81 74 SER A N 1
ATOM 584 C CA . SER A 1 74 ? 4.994 6.206 -28.796 1.00 89.81 74 SER A CA 1
ATOM 585 C C . SER A 1 74 ? 5.219 4.719 -29.043 1.00 89.81 74 SER A C 1
ATOM 587 O O . SER A 1 74 ? 6.217 4.140 -28.618 1.00 89.81 74 SER A O 1
ATOM 589 N N . PHE A 1 75 ? 4.286 4.071 -29.738 1.00 89.88 75 PHE A N 1
ATOM 590 C CA . PHE A 1 75 ? 4.514 2.709 -30.208 1.00 89.88 75 PHE A CA 1
ATOM 591 C C . PHE A 1 75 ? 5.545 2.699 -31.331 1.00 89.88 75 PHE A C 1
ATOM 593 O O . PHE A 1 75 ? 5.494 3.518 -32.250 1.00 89.88 75 PHE A O 1
ATOM 600 N N . HIS A 1 76 ? 6.442 1.719 -31.302 1.00 82.62 76 HIS A N 1
ATOM 601 C CA . HIS A 1 76 ? 7.343 1.500 -32.418 1.00 82.62 76 HIS A CA 1
ATOM 602 C C . HIS A 1 76 ? 6.591 0.850 -33.589 1.00 82.62 76 HIS A C 1
ATOM 604 O O . HIS A 1 76 ? 5.892 -0.151 -33.417 1.00 82.62 76 HIS A O 1
ATOM 610 N N . SER A 1 77 ? 6.765 1.400 -34.795 1.00 69.94 77 SER A N 1
ATOM 611 C CA . SER A 1 77 ? 6.038 0.989 -36.008 1.00 69.94 77 SER A CA 1
ATOM 612 C C . SER A 1 77 ? 6.261 -0.470 -36.420 1.00 69.94 77 SER A C 1
ATOM 614 O O . SER A 1 77 ? 5.443 -1.024 -37.155 1.00 69.94 77 SER A O 1
ATOM 616 N N . LYS A 1 78 ? 7.354 -1.100 -35.972 1.00 68.50 78 LYS A N 1
ATOM 617 C CA . LYS A 1 78 ? 7.642 -2.513 -36.240 1.00 68.50 78 LYS A CA 1
ATOM 618 C C . LYS A 1 78 ? 7.230 -3.376 -35.040 1.00 68.50 78 LYS A C 1
ATOM 620 O O . LYS A 1 78 ? 7.742 -3.154 -33.940 1.00 68.50 78 LYS A O 1
ATOM 625 N N . PRO A 1 79 ? 6.326 -4.358 -35.219 1.00 64.25 79 PRO A N 1
ATOM 626 C CA . PRO A 1 79 ? 6.037 -5.325 -34.175 1.00 64.25 79 PRO A CA 1
ATOM 627 C C . PRO A 1 79 ? 7.256 -6.217 -33.943 1.00 64.25 79 PRO A C 1
ATOM 629 O O . PRO A 1 79 ? 7.948 -6.624 -34.880 1.00 64.25 79 PRO A O 1
ATOM 632 N N . PHE A 1 80 ? 7.501 -6.535 -32.679 1.00 65.81 80 PHE A N 1
ATOM 633 C CA . PHE A 1 80 ? 8.499 -7.519 -32.301 1.00 65.81 80 PHE A CA 1
ATOM 634 C C . PHE A 1 80 ? 8.095 -8.889 -32.873 1.00 65.81 80 PHE A C 1
ATOM 636 O O . PHE A 1 80 ? 7.037 -9.413 -32.531 1.00 65.81 80 PHE A O 1
ATOM 643 N N . SER A 1 81 ? 8.884 -9.422 -33.813 1.00 59.38 81 SER A N 1
ATOM 644 C CA . SER A 1 81 ? 8.464 -10.556 -34.652 1.00 59.38 81 SER A CA 1
ATOM 645 C C . SER A 1 81 ? 9.178 -11.867 -34.306 1.00 59.38 81 SER A C 1
ATOM 647 O O . SER A 1 81 ? 8.662 -12.937 -34.626 1.00 59.38 81 SER A O 1
ATOM 649 N N . SER A 1 82 ? 10.329 -11.840 -33.619 1.00 61.66 82 SER A N 1
ATOM 650 C CA . SER A 1 82 ? 11.023 -13.075 -33.240 1.00 61.66 82 SER A CA 1
ATOM 651 C C . SER A 1 82 ? 12.018 -12.924 -32.083 1.00 61.66 82 SER A C 1
ATOM 653 O O . SER A 1 82 ? 12.653 -11.890 -31.899 1.00 61.66 82 SER A O 1
ATOM 655 N N . LYS A 1 83 ? 12.265 -14.020 -31.347 1.00 57.09 83 LYS A N 1
ATOM 656 C CA . LYS A 1 83 ? 13.355 -14.112 -30.349 1.00 57.09 83 LYS A CA 1
ATOM 657 C C . LYS A 1 83 ? 14.758 -13.874 -30.939 1.00 57.09 83 LYS A C 1
ATOM 659 O O . LYS A 1 83 ? 15.689 -13.648 -30.170 1.00 57.09 83 LYS A O 1
ATOM 664 N N . ALA A 1 84 ? 14.927 -13.950 -32.261 1.00 58.69 84 ALA A N 1
ATOM 665 C CA . ALA A 1 84 ? 16.191 -13.636 -32.923 1.00 58.69 84 ALA A CA 1
ATOM 666 C C . ALA A 1 84 ? 16.472 -12.124 -32.902 1.00 58.69 84 ALA A C 1
ATOM 668 O O . ALA A 1 84 ? 17.614 -11.730 -32.680 1.00 58.69 84 ALA A O 1
ATOM 669 N N . ASP A 1 85 ? 15.430 -11.293 -32.988 1.00 62.47 85 ASP A N 1
ATOM 670 C CA . ASP A 1 85 ? 15.552 -9.833 -32.924 1.00 62.47 85 ASP A CA 1
ATOM 671 C C . ASP A 1 85 ? 16.004 -9.350 -31.532 1.00 62.47 85 ASP A C 1
ATOM 673 O O . ASP A 1 85 ? 16.719 -8.359 -31.435 1.00 62.47 85 ASP A O 1
ATOM 677 N N . LEU A 1 86 ? 15.700 -10.094 -30.452 1.00 57.66 86 LEU A N 1
ATOM 678 C CA . LEU A 1 86 ? 16.191 -9.796 -29.088 1.00 57.66 86 LEU A CA 1
ATOM 679 C C . LEU A 1 86 ? 17.706 -9.897 -28.949 1.00 57.66 86 LEU A C 1
ATOM 681 O O . LEU A 1 86 ? 18.268 -9.281 -28.050 1.00 57.66 86 LEU A O 1
ATOM 685 N N . ARG A 1 87 ? 18.376 -10.688 -29.796 1.00 55.53 87 ARG A N 1
ATOM 686 C CA . ARG A 1 87 ? 19.840 -10.814 -29.746 1.00 55.53 87 ARG A CA 1
ATOM 687 C C . ARG A 1 87 ? 20.542 -9.580 -30.306 1.00 55.53 87 ARG A C 1
ATOM 689 O O . ARG A 1 87 ? 21.688 -9.347 -29.946 1.00 55.53 87 ARG A O 1
ATOM 696 N N . ASN A 1 88 ? 19.849 -8.807 -31.145 1.00 55.22 88 ASN A N 1
ATOM 697 C CA . ASN A 1 88 ? 20.349 -7.556 -31.715 1.00 55.22 88 ASN A CA 1
ATOM 698 C C . ASN A 1 88 ? 20.156 -6.364 -30.766 1.00 55.22 88 ASN A C 1
ATOM 700 O O . ASN A 1 88 ? 20.699 -5.293 -31.013 1.00 55.22 88 ASN A O 1
ATOM 704 N N . PHE A 1 89 ? 19.411 -6.545 -29.671 1.00 60.44 89 PHE A N 1
ATOM 705 C CA . PHE A 1 89 ? 19.400 -5.599 -28.564 1.00 60.44 89 PHE A CA 1
ATOM 706 C C . PHE A 1 89 ? 20.657 -5.844 -27.729 1.00 60.44 89 PHE A C 1
ATOM 708 O O . PHE A 1 89 ? 20.799 -6.902 -27.108 1.00 60.44 89 PHE A O 1
ATOM 715 N N . SER A 1 90 ? 21.561 -4.862 -27.738 1.00 57.34 90 SER A N 1
ATOM 716 C CA . SER A 1 90 ? 22.915 -4.902 -27.164 1.00 57.34 90 SER A CA 1
ATOM 717 C C . SER A 1 90 ? 22.985 -5.432 -25.730 1.00 57.34 90 SER A C 1
ATOM 719 O O . SER A 1 90 ? 24.002 -5.994 -25.332 1.00 57.34 90 SER A O 1
ATOM 721 N N . ASP A 1 91 ? 21.893 -5.327 -24.969 1.00 63.16 91 ASP A N 1
ATOM 722 C CA . ASP A 1 91 ? 21.912 -5.503 -23.520 1.00 63.16 91 ASP A CA 1
ATOM 723 C C . ASP A 1 91 ? 20.926 -6.547 -22.968 1.00 63.16 91 ASP A C 1
ATOM 725 O O . ASP A 1 91 ? 20.707 -6.606 -21.757 1.00 63.16 91 AS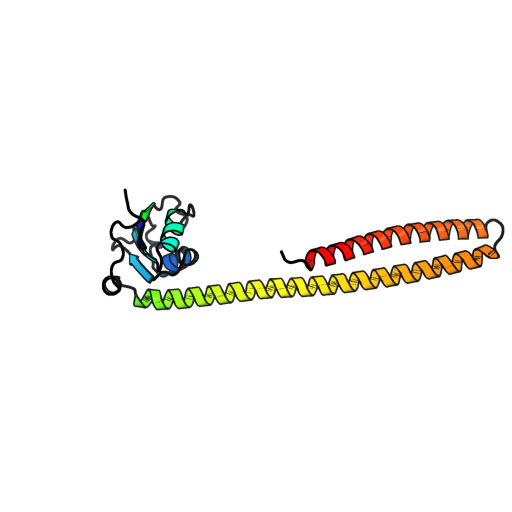P A O 1
ATOM 729 N N . TYR A 1 92 ? 20.363 -7.434 -23.803 1.00 60.91 92 TYR A N 1
ATOM 730 C CA . TYR A 1 92 ? 19.384 -8.455 -23.371 1.00 60.91 92 TYR A CA 1
ATOM 731 C C . TYR A 1 92 ? 19.831 -9.269 -22.137 1.00 60.91 92 TYR A C 1
ATOM 733 O O . TYR A 1 92 ? 19.044 -9.520 -21.222 1.00 60.91 92 TYR A O 1
ATOM 741 N N . LYS A 1 93 ? 21.111 -9.669 -22.076 1.00 63.56 93 LYS A N 1
ATOM 742 C CA . LYS A 1 93 ? 21.659 -10.419 -20.929 1.00 63.56 93 LYS A CA 1
ATOM 743 C C . LYS A 1 93 ? 21.716 -9.577 -19.653 1.00 63.56 93 LYS A C 1
ATOM 745 O O . LYS A 1 93 ? 21.353 -10.078 -18.594 1.00 63.56 93 LYS A O 1
ATOM 750 N N . ARG A 1 94 ? 22.148 -8.318 -19.759 1.00 66.00 94 ARG A N 1
ATOM 751 C CA . ARG A 1 94 ? 22.259 -7.385 -18.632 1.00 66.00 94 ARG A CA 1
ATOM 752 C C . ARG A 1 94 ? 20.881 -7.036 -18.075 1.00 66.00 94 ARG A C 1
ATOM 754 O O . ARG A 1 94 ? 20.675 -7.111 -16.871 1.00 66.00 94 ARG A O 1
ATOM 761 N N . ILE A 1 95 ? 19.918 -6.788 -18.960 1.00 62.56 95 ILE A N 1
ATOM 762 C CA . ILE A 1 95 ? 18.522 -6.520 -18.602 1.00 62.56 95 ILE A CA 1
ATOM 763 C C . ILE A 1 95 ? 17.907 -7.714 -17.888 1.00 62.56 95 ILE A C 1
ATOM 765 O O . ILE A 1 95 ? 17.220 -7.526 -16.893 1.00 62.56 95 ILE A O 1
ATOM 769 N N . ARG A 1 96 ? 18.157 -8.950 -18.339 1.00 65.31 96 ARG A N 1
ATOM 770 C CA . ARG A 1 96 ? 17.640 -10.145 -17.656 1.00 65.31 96 ARG A CA 1
ATOM 771 C C . ARG A 1 96 ? 18.139 -10.250 -16.210 1.00 65.31 96 ARG A C 1
ATOM 773 O O . ARG A 1 96 ? 17.358 -10.635 -15.347 1.00 65.31 96 ARG A O 1
ATOM 780 N N . THR A 1 97 ? 19.403 -9.920 -15.952 1.00 65.06 97 THR A N 1
ATOM 781 C CA . THR A 1 97 ? 19.963 -9.914 -14.592 1.00 65.06 97 THR A CA 1
ATOM 782 C C . THR A 1 97 ? 19.409 -8.749 -13.769 1.00 65.06 97 THR A C 1
ATOM 784 O O . THR A 1 97 ? 18.860 -8.971 -12.695 1.00 65.06 97 THR A O 1
ATOM 787 N N . GLU A 1 98 ? 19.449 -7.522 -14.298 1.00 65.31 98 GLU A N 1
ATOM 788 C CA . GLU A 1 98 ? 18.979 -6.321 -13.593 1.00 65.31 98 GLU A CA 1
ATOM 789 C C . GLU A 1 98 ? 17.464 -6.360 -13.315 1.00 65.31 98 GLU A C 1
ATOM 791 O O . GLU A 1 98 ? 17.035 -6.018 -12.219 1.00 65.31 98 GLU A O 1
ATOM 796 N N . THR A 1 99 ? 16.638 -6.841 -14.251 1.00 61.69 99 THR A N 1
ATOM 797 C CA . THR A 1 99 ? 15.187 -7.010 -14.025 1.00 61.69 99 THR A CA 1
ATOM 798 C C . THR A 1 99 ? 14.884 -8.104 -13.007 1.00 61.69 99 THR A C 1
ATOM 800 O O . THR A 1 99 ? 13.980 -7.922 -12.199 1.00 61.69 99 THR A O 1
ATOM 803 N N . ALA A 1 100 ? 15.641 -9.206 -12.980 1.00 64.50 100 ALA A N 1
ATOM 804 C CA . ALA A 1 100 ? 15.471 -10.238 -11.956 1.00 64.50 100 ALA A CA 1
ATOM 805 C C . ALA A 1 100 ? 15.807 -9.708 -10.552 1.00 64.50 100 ALA A C 1
ATOM 807 O O . ALA A 1 100 ? 15.059 -9.950 -9.605 1.00 64.50 100 ALA A O 1
ATOM 808 N N . GLU A 1 101 ? 16.889 -8.937 -10.419 1.00 65.88 101 GLU A N 1
ATOM 809 C CA . GLU A 1 101 ? 17.274 -8.308 -9.153 1.00 65.88 101 GLU A CA 1
ATOM 810 C C . GLU A 1 101 ? 16.290 -7.218 -8.711 1.00 65.88 101 GLU A C 1
ATOM 812 O O . GLU A 1 101 ? 15.941 -7.147 -7.533 1.00 65.88 101 GLU A O 1
ATOM 817 N N . VAL A 1 102 ? 15.823 -6.374 -9.636 1.00 64.38 102 VAL A N 1
ATOM 818 C CA . VAL A 1 102 ? 14.840 -5.318 -9.350 1.00 64.38 102 VAL A CA 1
ATOM 819 C C . VAL A 1 102 ? 13.500 -5.923 -8.939 1.00 64.38 102 VAL A C 1
ATOM 821 O O . VAL A 1 102 ? 12.965 -5.526 -7.907 1.00 64.38 102 VAL A O 1
ATOM 824 N N . CYS A 1 103 ? 12.987 -6.919 -9.670 1.00 57.53 103 CYS A N 1
ATOM 825 C CA . CYS A 1 103 ? 11.763 -7.626 -9.286 1.00 57.53 103 CYS A CA 1
ATOM 826 C C . CYS A 1 103 ? 11.910 -8.286 -7.907 1.00 57.53 103 CYS A C 1
ATOM 828 O O . CYS A 1 103 ? 11.057 -8.087 -7.050 1.00 57.53 103 CYS A O 1
ATOM 830 N N . SER A 1 104 ? 13.033 -8.964 -7.636 1.00 64.94 104 SER A N 1
ATOM 831 C CA . SER A 1 104 ? 13.281 -9.582 -6.327 1.00 64.94 104 SER A CA 1
ATOM 832 C C . SER A 1 104 ? 13.323 -8.568 -5.177 1.00 64.94 104 SER A C 1
ATOM 834 O O . SER A 1 104 ? 12.840 -8.868 -4.082 1.00 64.94 104 SER A O 1
ATOM 836 N N . LYS A 1 105 ? 13.886 -7.373 -5.401 1.00 69.06 105 LYS A N 1
ATOM 837 C CA . LYS A 1 105 ? 13.904 -6.289 -4.405 1.00 69.06 105 LYS A CA 1
ATOM 838 C C . LYS A 1 105 ? 12.503 -5.723 -4.167 1.00 69.06 105 LYS A C 1
ATOM 840 O O . LYS A 1 105 ? 12.113 -5.586 -3.011 1.00 69.06 105 LYS A O 1
ATOM 845 N N . ILE A 1 106 ? 11.737 -5.470 -5.233 1.00 62.91 106 ILE A N 1
ATOM 846 C CA . ILE A 1 106 ? 10.347 -4.992 -5.149 1.00 62.91 106 ILE A C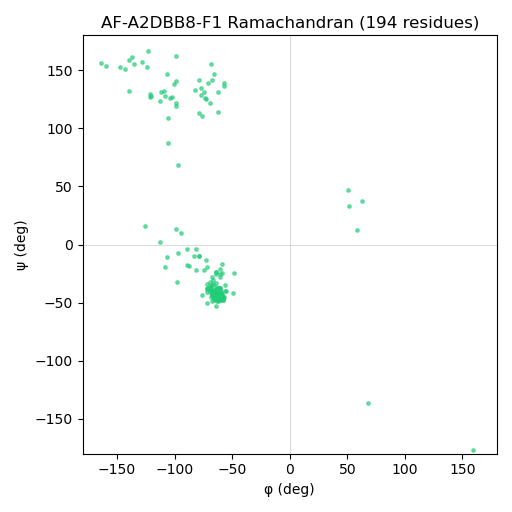A 1
ATOM 847 C C . ILE A 1 106 ? 9.478 -5.987 -4.370 1.00 62.91 106 ILE A C 1
ATOM 849 O O . ILE A 1 106 ? 8.756 -5.579 -3.462 1.00 62.91 106 ILE A O 1
ATOM 853 N N . ASP A 1 107 ? 9.590 -7.284 -4.663 1.00 59.78 107 ASP A N 1
ATOM 854 C CA . ASP A 1 107 ? 8.830 -8.334 -3.977 1.00 59.78 107 ASP A CA 1
ATOM 855 C C . ASP A 1 107 ? 9.187 -8.406 -2.484 1.00 59.78 107 ASP A C 1
ATOM 857 O O . ASP A 1 107 ? 8.304 -8.489 -1.625 1.00 59.78 107 ASP A O 1
ATOM 861 N N . SER A 1 108 ? 10.479 -8.307 -2.150 1.00 70.38 108 SER A N 1
ATOM 862 C CA . SER A 1 108 ? 10.955 -8.230 -0.762 1.00 70.38 108 SER A CA 1
ATOM 863 C C . SER A 1 108 ? 10.390 -7.007 -0.033 1.00 70.38 108 SER A C 1
ATOM 865 O O . SER A 1 108 ? 9.907 -7.126 1.095 1.00 70.38 108 SER A O 1
ATOM 867 N N . ASP A 1 109 ? 10.442 -5.829 -0.649 1.00 71.19 109 ASP A N 1
ATOM 868 C CA . ASP A 1 109 ? 10.026 -4.581 -0.005 1.00 71.19 109 ASP A CA 1
ATOM 869 C C . ASP A 1 109 ? 8.505 -4.495 0.152 1.00 71.19 109 ASP A C 1
ATOM 871 O O . ASP A 1 109 ? 8.013 -4.079 1.206 1.00 71.19 109 ASP A O 1
ATOM 875 N N . LEU A 1 110 ? 7.749 -4.993 -0.830 1.00 68.94 110 LEU A N 1
ATOM 876 C CA . LEU A 1 110 ? 6.305 -5.162 -0.709 1.00 68.94 110 LEU A CA 1
ATOM 877 C C . LEU A 1 110 ? 5.961 -6.145 0.419 1.00 68.94 110 LEU A C 1
ATOM 879 O O . LEU A 1 110 ? 5.088 -5.852 1.238 1.00 68.94 110 LEU A O 1
ATOM 883 N N . THR A 1 111 ? 6.687 -7.263 0.519 1.00 69.94 111 THR A N 1
ATOM 884 C CA . THR A 1 111 ? 6.509 -8.257 1.592 1.00 69.94 111 THR A CA 1
ATOM 885 C C . THR A 1 111 ? 6.769 -7.645 2.969 1.00 69.94 111 THR A C 1
ATOM 887 O O . THR A 1 111 ? 5.944 -7.789 3.871 1.00 69.94 111 THR A O 1
ATOM 890 N N . LYS A 1 112 ? 7.861 -6.888 3.137 1.00 75.88 112 LYS A N 1
ATOM 891 C CA . LYS A 1 112 ? 8.165 -6.165 4.387 1.00 75.88 112 LYS A CA 1
ATOM 892 C C . LYS A 1 112 ? 7.083 -5.141 4.732 1.00 75.88 112 LYS A C 1
ATOM 894 O O . LYS A 1 112 ? 6.671 -5.052 5.886 1.00 75.88 112 LYS A O 1
ATOM 899 N N . SER A 1 113 ? 6.585 -4.399 3.744 1.00 65.56 113 SER A N 1
ATOM 900 C CA . SER A 1 113 ? 5.515 -3.414 3.941 1.00 65.56 113 SER A CA 1
ATOM 901 C C . SER A 1 113 ? 4.198 -4.068 4.382 1.00 65.56 113 SER A C 1
ATOM 903 O O . SER A 1 113 ? 3.544 -3.601 5.317 1.00 65.56 113 SER A O 1
ATOM 905 N N . VAL A 1 114 ? 3.821 -5.191 3.762 1.00 75.56 114 VAL A N 1
ATOM 906 C CA . VAL A 1 114 ? 2.656 -5.992 4.172 1.00 75.56 114 VAL A CA 1
ATOM 907 C C . VAL A 1 114 ? 2.825 -6.505 5.602 1.00 75.56 114 VAL A C 1
ATOM 909 O O . VAL A 1 114 ? 1.912 -6.334 6.409 1.00 75.56 114 VAL A O 1
ATOM 912 N N . LEU A 1 115 ? 3.990 -7.061 5.945 1.00 74.56 115 LEU A N 1
ATOM 913 C CA . LEU A 1 115 ? 4.273 -7.546 7.297 1.00 74.56 115 LEU A CA 1
ATOM 914 C C . LEU A 1 115 ? 4.186 -6.429 8.342 1.00 74.56 115 LEU A C 1
ATOM 916 O O . LEU A 1 115 ? 3.549 -6.624 9.373 1.00 74.56 115 LEU A O 1
ATOM 920 N N . ASN A 1 116 ? 4.741 -5.247 8.069 1.00 78.25 116 ASN A N 1
ATOM 921 C CA . ASN A 1 116 ? 4.645 -4.105 8.981 1.00 78.25 116 ASN A CA 1
ATOM 922 C C . ASN A 1 116 ? 3.190 -3.695 9.239 1.00 78.25 116 ASN A C 1
ATOM 924 O O . ASN A 1 116 ? 2.809 -3.499 10.392 1.00 78.25 116 ASN A O 1
ATOM 928 N N . ARG A 1 117 ? 2.354 -3.628 8.193 1.00 76.94 117 ARG A N 1
ATOM 929 C CA . ARG A 1 117 ? 0.918 -3.337 8.349 1.00 76.94 117 ARG A CA 1
ATOM 930 C C . ARG A 1 117 ? 0.211 -4.388 9.202 1.00 76.94 117 ARG A C 1
ATOM 932 O O . ARG A 1 117 ? -0.550 -4.026 10.094 1.00 76.94 117 ARG A O 1
ATOM 939 N N . LEU A 1 118 ? 0.492 -5.672 8.972 1.00 76.81 118 LEU A N 1
ATOM 940 C CA . LEU A 1 118 ? -0.081 -6.765 9.764 1.00 76.81 118 LEU A CA 1
ATOM 941 C C . LEU A 1 118 ? 0.359 -6.711 11.232 1.00 76.81 118 LEU A C 1
ATOM 943 O O . LEU A 1 118 ? -0.445 -6.983 12.120 1.00 76.81 118 LEU 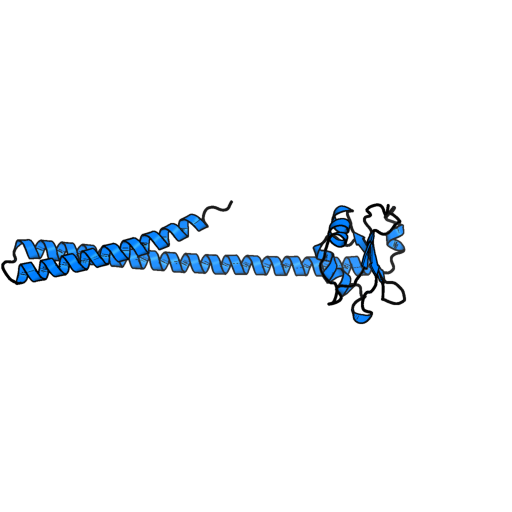A O 1
ATOM 947 N N . THR A 1 119 ? 1.613 -6.352 11.500 1.00 80.19 119 THR A N 1
ATOM 94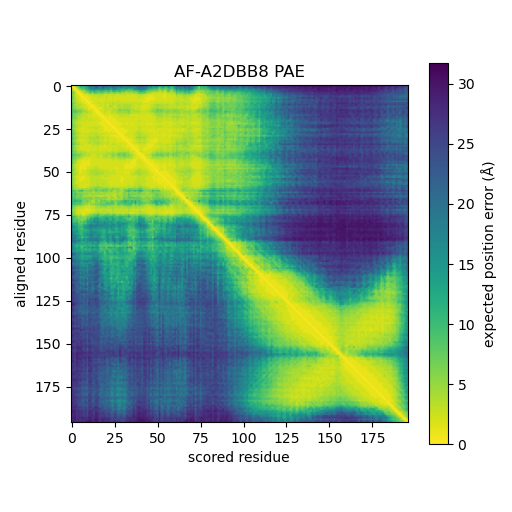8 C CA . THR A 1 119 ? 2.125 -6.193 12.867 1.00 80.19 119 THR A CA 1
ATOM 949 C C . THR A 1 119 ? 1.433 -5.038 13.586 1.00 80.19 119 THR A C 1
ATOM 951 O O . THR A 1 119 ? 0.949 -5.236 14.697 1.00 80.19 119 THR A O 1
ATOM 954 N N . ILE A 1 120 ? 1.311 -3.868 12.947 1.00 78.12 120 ILE A N 1
ATOM 955 C CA . ILE A 1 120 ? 0.599 -2.707 13.513 1.00 78.12 120 ILE A CA 1
ATOM 956 C C . ILE A 1 120 ? -0.852 -3.072 13.830 1.00 78.12 120 ILE A C 1
ATOM 958 O O . ILE A 1 120 ? -1.332 -2.810 14.929 1.00 78.12 120 ILE A O 1
ATOM 962 N N . TYR A 1 121 ? -1.521 -3.749 12.901 1.00 74.56 121 TYR A N 1
ATOM 963 C CA . TYR A 1 121 ? -2.894 -4.199 13.084 1.00 74.56 121 TYR A CA 1
ATOM 964 C C . TYR A 1 121 ? -3.058 -5.153 14.279 1.00 74.56 121 TYR A C 1
ATOM 966 O O . TYR A 1 121 ? -3.989 -5.019 15.070 1.00 74.56 121 TYR A O 1
ATOM 974 N N . LYS A 1 122 ? -2.133 -6.106 14.451 1.00 79.69 122 LYS A N 1
ATOM 975 C CA . LYS A 1 122 ? -2.141 -7.018 15.606 1.00 79.69 122 LYS A CA 1
ATOM 976 C C . LYS A 1 122 ? -1.945 -6.279 16.930 1.00 79.69 122 LYS A C 1
ATOM 978 O O . LYS A 1 122 ? -2.599 -6.635 17.906 1.00 79.69 122 LYS A O 1
ATOM 983 N N . ILE A 1 123 ? -1.070 -5.270 16.960 1.00 81.19 123 ILE A N 1
ATOM 984 C CA . ILE A 1 123 ? -0.846 -4.431 18.148 1.00 81.19 123 ILE A CA 1
ATOM 985 C C . ILE A 1 123 ? -2.128 -3.666 18.495 1.00 81.19 123 ILE A C 1
ATOM 987 O O . ILE A 1 123 ? -2.598 -3.768 19.623 1.00 81.19 123 ILE A O 1
ATOM 991 N N . GLN A 1 124 ? -2.757 -3.008 17.515 1.00 80.25 124 GLN A N 1
ATOM 992 C CA . GLN A 1 124 ? -4.015 -2.278 17.715 1.00 80.25 124 GLN A CA 1
ATOM 993 C C . GLN A 1 124 ? -5.130 -3.177 18.261 1.00 80.25 124 GLN A C 1
ATOM 995 O O . GLN A 1 124 ? -5.785 -2.821 19.236 1.00 80.25 124 GLN A O 1
ATOM 1000 N N . GLN A 1 125 ? -5.292 -4.383 17.707 1.00 78.00 125 GLN A N 1
ATOM 1001 C CA . GLN A 1 125 ? -6.260 -5.347 18.235 1.00 78.00 125 GLN A CA 1
ATOM 1002 C C . GLN A 1 125 ? -5.967 -5.769 19.682 1.00 78.00 125 GLN A C 1
ATOM 1004 O O . GLN A 1 125 ? -6.898 -5.997 20.455 1.00 78.00 125 GLN A O 1
ATOM 1009 N N . SER A 1 126 ? -4.693 -5.914 20.054 1.00 79.88 126 SER A N 1
ATOM 1010 C CA . SER A 1 126 ? -4.300 -6.246 21.428 1.00 79.88 126 SER A CA 1
ATOM 1011 C C . SER A 1 126 ? -4.635 -5.108 22.397 1.00 79.88 126 SER A C 1
ATOM 1013 O O . SER A 1 126 ? -5.172 -5.353 23.482 1.00 79.88 126 SER A O 1
ATOM 1015 N N . ASP A 1 127 ? -4.364 -3.866 21.997 1.00 83.38 127 ASP A N 1
ATOM 1016 C CA . ASP A 1 127 ? -4.639 -2.676 22.803 1.00 83.38 127 ASP A CA 1
ATOM 1017 C C . ASP A 1 127 ? -6.148 -2.456 22.990 1.00 83.38 127 ASP A C 1
ATOM 1019 O O . ASP A 1 127 ? -6.604 -2.244 24.115 1.00 83.38 127 ASP A O 1
ATOM 1023 N N . GLU A 1 128 ? -6.944 -2.581 21.924 1.00 84.06 128 GLU A N 1
ATOM 1024 C CA . GLU A 1 128 ? -8.407 -2.454 21.984 1.00 84.06 128 GLU A CA 1
ATOM 1025 C C . GLU A 1 128 ? -9.048 -3.524 22.871 1.00 84.06 128 GLU A C 1
ATOM 1027 O O . GLU A 1 128 ? -9.922 -3.211 23.680 1.00 84.06 128 GLU A O 1
ATOM 1032 N N . LYS A 1 129 ? -8.598 -4.783 22.778 1.00 84.62 129 LYS A N 1
ATOM 1033 C CA . LYS A 1 129 ? -9.075 -5.854 23.670 1.00 84.62 129 LYS A CA 1
ATOM 1034 C C . LYS A 1 129 ? -8.805 -5.523 25.133 1.00 84.62 129 LYS A C 1
ATOM 1036 O O . LYS A 1 129 ? -9.700 -5.662 25.962 1.00 84.62 129 LYS A O 1
ATOM 1041 N N . THR A 1 130 ? -7.610 -5.018 25.428 1.00 87.56 130 THR A N 1
ATOM 1042 C CA . THR A 1 130 ? -7.230 -4.611 26.786 1.00 87.56 130 THR A CA 1
ATOM 1043 C C . THR A 1 130 ? -8.095 -3.449 27.291 1.00 87.56 130 THR A C 1
ATOM 1045 O O . THR A 1 130 ? -8.481 -3.430 28.458 1.00 87.56 130 THR A O 1
ATOM 1048 N N . GLN A 1 131 ? -8.432 -2.480 26.434 1.00 88.00 131 GLN A N 1
ATOM 1049 C CA . GLN A 1 131 ? -9.321 -1.365 26.791 1.00 88.00 131 GLN A CA 1
ATOM 1050 C C . GLN A 1 131 ? -10.760 -1.822 27.047 1.00 88.00 131 GLN A C 1
ATOM 1052 O O . GLN A 1 131 ? -11.360 -1.410 28.039 1.00 88.00 131 GLN A O 1
ATOM 1057 N N . ILE A 1 132 ? -11.298 -2.701 26.198 1.00 88.38 132 ILE A N 1
ATOM 1058 C CA . ILE A 1 132 ? -12.634 -3.286 26.376 1.00 88.38 132 ILE A CA 1
ATOM 1059 C C . ILE A 1 132 ? -12.723 -4.031 27.707 1.00 88.38 132 ILE A C 1
ATOM 1061 O O . ILE A 1 132 ? -13.710 -3.896 28.425 1.00 88.38 132 ILE A O 1
ATOM 1065 N N . GLU A 1 133 ? -11.700 -4.810 28.052 1.00 90.12 133 GLU A N 1
ATOM 1066 C CA . GLU A 1 133 ? -11.681 -5.574 29.297 1.00 90.12 133 GLU A CA 1
ATOM 1067 C C . GLU A 1 133 ? -11.618 -4.668 30.533 1.00 90.12 133 GLU A C 1
ATOM 1069 O O . GLU A 1 133 ? -12.353 -4.886 31.494 1.00 90.12 133 GLU A O 1
ATOM 1074 N N . LYS A 1 134 ? -10.839 -3.580 30.476 1.00 91.31 134 LYS A N 1
ATOM 1075 C CA . LYS A 1 134 ? -10.833 -2.552 31.529 1.00 91.31 134 LYS A CA 1
ATOM 1076 C C . LYS A 1 134 ? -12.203 -1.897 31.713 1.00 91.31 134 LYS A C 1
ATOM 1078 O O . LYS A 1 134 ? -12.671 -1.818 32.843 1.00 91.31 134 LYS A O 1
ATOM 1083 N N . LEU A 1 135 ? -12.855 -1.486 30.622 1.00 91.56 135 LEU A N 1
ATOM 1084 C CA . LEU A 1 135 ? -14.187 -0.869 30.673 1.00 91.56 135 LEU A CA 1
ATOM 1085 C C . LEU A 1 135 ? -15.242 -1.820 31.243 1.00 91.56 135 LEU A C 1
ATOM 1087 O O . LEU A 1 135 ? -16.071 -1.406 32.046 1.00 91.56 135 LEU A O 1
ATOM 1091 N N . LYS A 1 136 ? -15.200 -3.102 30.864 1.00 90.69 136 LYS A N 1
ATOM 1092 C CA . LYS A 1 136 ? -16.107 -4.116 31.418 1.00 90.69 136 LYS A CA 1
ATOM 1093 C C . LYS A 1 136 ? -15.945 -4.260 32.928 1.00 90.69 136 LYS A C 1
ATOM 1095 O O . LYS A 1 136 ? -16.947 -4.289 33.635 1.00 90.69 136 LYS A O 1
ATOM 1100 N N . ASN A 1 137 ? -14.704 -4.304 33.409 1.00 92.69 137 ASN A N 1
ATOM 1101 C CA . ASN A 1 137 ? -14.428 -4.393 34.841 1.00 92.69 137 ASN A CA 1
ATOM 1102 C C . ASN A 1 137 ? -14.913 -3.142 35.593 1.00 92.69 137 ASN A C 1
ATOM 1104 O O . ASN A 1 137 ? -15.475 -3.264 36.676 1.00 92.69 137 ASN A O 1
ATOM 1108 N N . GLU A 1 138 ? -14.733 -1.948 35.021 1.00 93.62 138 GLU A N 1
ATOM 1109 C CA . GLU A 1 138 ? -15.194 -0.685 35.616 1.00 93.62 138 GLU A CA 1
ATOM 1110 C C . GLU A 1 138 ? -16.724 -0.618 35.720 1.00 93.62 138 GLU A C 1
ATOM 1112 O O . GLU A 1 138 ? -17.257 -0.305 36.784 1.00 93.62 138 GLU A O 1
ATOM 1117 N N . ILE A 1 139 ? -17.434 -1.011 34.656 1.00 92.12 139 ILE A N 1
ATOM 1118 C CA . ILE A 1 139 ? -18.899 -1.136 34.661 1.00 92.12 139 ILE A CA 1
ATOM 1119 C C . ILE A 1 139 ? -19.350 -2.116 35.750 1.00 92.12 139 ILE A C 1
ATOM 1121 O O . ILE A 1 139 ? -20.276 -1.818 36.499 1.00 92.12 139 ILE A O 1
ATOM 1125 N N . GLU A 1 140 ? -18.692 -3.273 35.874 1.00 93.94 140 GLU A N 1
ATOM 1126 C CA . GLU A 1 140 ? -19.056 -4.281 36.875 1.00 93.94 140 GLU A CA 1
ATOM 1127 C C . GLU A 1 140 ? -18.887 -3.765 38.315 1.00 93.94 140 GLU A C 1
ATOM 1129 O O . GLU A 1 140 ? -19.714 -4.062 39.181 1.00 93.94 140 GLU A O 1
ATOM 1134 N N . ILE A 1 141 ? -17.835 -2.982 38.576 1.00 93.81 141 ILE A N 1
ATOM 1135 C CA . ILE A 1 141 ? -17.596 -2.355 39.882 1.00 93.81 141 ILE A CA 1
ATOM 1136 C C . ILE A 1 141 ? -18.707 -1.352 40.198 1.00 93.81 141 ILE A C 1
ATOM 1138 O O . ILE A 1 141 ? -19.360 -1.483 41.234 1.00 93.81 141 ILE A O 1
ATOM 1142 N N . LEU A 1 142 ? -18.984 -0.417 39.285 1.00 91.06 142 LEU A N 1
ATOM 1143 C CA . LEU A 1 142 ? -20.016 0.606 39.474 1.00 91.06 142 LEU A CA 1
ATOM 1144 C C . LEU A 1 142 ? -21.411 -0.002 39.654 1.00 91.06 142 LEU A C 1
ATOM 1146 O O . LEU A 1 142 ? -22.192 0.455 40.488 1.00 91.06 142 LEU A O 1
ATOM 1150 N N . TYR A 1 143 ? -21.717 -1.082 38.933 1.00 89.38 143 TYR A N 1
ATOM 1151 C CA . TYR A 1 143 ? -22.988 -1.787 39.087 1.00 89.38 143 TYR A CA 1
ATOM 1152 C C . TYR A 1 143 ? -23.144 -2.382 40.496 1.00 89.38 143 TYR A C 1
ATOM 1154 O O . TYR A 1 143 ? -24.216 -2.297 41.099 1.00 89.38 143 TYR A O 1
ATOM 1162 N N . LYS A 1 144 ? -22.068 -2.951 41.060 1.00 92.62 144 LYS A N 1
ATOM 1163 C CA . LYS A 1 144 ? -22.058 -3.467 42.441 1.00 92.62 144 LYS A CA 1
ATOM 1164 C C . LYS A 1 144 ? -22.204 -2.343 43.467 1.00 92.62 144 LYS A C 1
ATOM 1166 O O . LYS A 1 144 ? -22.938 -2.518 44.437 1.00 92.62 144 LYS A O 1
ATOM 1171 N N . GLU A 1 145 ? -21.544 -1.207 43.258 1.00 92.38 145 GLU A N 1
ATOM 1172 C CA . GLU A 1 145 ? -21.645 -0.030 44.135 1.00 92.38 145 GLU A CA 1
ATOM 1173 C C . GLU A 1 145 ? -23.057 0.572 44.140 1.00 92.38 145 GLU A C 1
ATOM 1175 O O . GLU A 1 145 ? -23.605 0.870 45.207 1.00 92.38 145 GLU A O 1
ATOM 1180 N N . GLY A 1 146 ? -23.690 0.674 42.968 1.00 89.38 146 GLY A N 1
ATOM 1181 C CA . GLY A 1 146 ? -25.078 1.115 42.838 1.00 89.38 146 GLY A CA 1
ATOM 1182 C C . GLY A 1 146 ? -26.043 0.188 43.577 1.00 89.38 146 GLY A C 1
ATOM 1183 O O . GLY A 1 146 ? -26.877 0.652 44.356 1.00 89.38 146 GLY A O 1
ATOM 1184 N N . LEU A 1 147 ? -25.871 -1.131 43.420 1.00 89.81 147 LEU A N 1
ATOM 1185 C CA . LEU A 1 147 ? -26.691 -2.129 44.108 1.00 89.81 147 LEU A CA 1
ATOM 1186 C C . LEU A 1 147 ? -26.550 -2.030 45.636 1.00 89.81 147 LEU A C 1
ATOM 1188 O O . LEU A 1 147 ? -27.549 -2.038 46.350 1.00 89.81 147 LEU A O 1
ATOM 1192 N N . GLN A 1 148 ? -25.322 -1.873 46.139 1.00 89.62 148 GLN A N 1
ATOM 1193 C CA . GLN A 1 148 ? -25.068 -1.672 47.570 1.00 89.62 148 GLN A CA 1
ATOM 1194 C C . GLN A 1 148 ? -25.715 -0.388 48.098 1.00 89.62 148 GLN A C 1
ATOM 1196 O O . GLN A 1 148 ? -26.241 -0.377 49.211 1.00 89.62 148 GLN A O 1
ATOM 1201 N N . SER A 1 149 ? -25.676 0.692 47.316 1.00 86.50 149 SER A N 1
ATOM 1202 C CA . SER A 1 149 ? -26.283 1.974 47.681 1.00 86.50 149 SER A CA 1
ATOM 1203 C C . SER A 1 149 ? -27.809 1.880 47.730 1.00 86.50 149 SER A C 1
ATOM 1205 O O . SER A 1 149 ? -28.414 2.391 48.669 1.00 86.50 149 SER A O 1
ATOM 1207 N N . MET A 1 150 ? -28.426 1.141 46.801 1.00 85.12 150 MET A N 1
ATOM 1208 C CA . MET A 1 150 ? -29.858 0.825 46.836 1.00 85.12 150 MET A CA 1
ATOM 1209 C C . MET A 1 150 ? -30.250 0.024 48.084 1.00 85.12 150 MET A C 1
ATOM 1211 O O . MET A 1 150 ? -31.218 0.378 48.748 1.00 85.12 150 MET A O 1
ATOM 1215 N N . THR A 1 151 ? -29.489 -1.014 48.451 1.00 88.50 151 THR A N 1
ATOM 1216 C CA . THR A 1 151 ? -29.766 -1.801 49.669 1.00 88.50 151 THR A CA 1
ATOM 1217 C C . THR A 1 151 ? -29.654 -0.954 50.941 1.00 88.50 151 THR A C 1
ATOM 1219 O O . THR A 1 151 ? -30.429 -1.123 51.879 1.00 88.50 151 THR A O 1
ATOM 1222 N N . LYS A 1 152 ? -28.697 -0.017 50.995 1.00 88.19 152 LYS A N 1
ATOM 1223 C CA . LYS A 1 152 ? -28.568 0.923 52.123 1.00 88.19 152 LYS A CA 1
ATOM 1224 C C . LYS A 1 152 ? -29.749 1.894 52.196 1.00 88.19 152 LYS A C 1
ATOM 1226 O O . LYS A 1 152 ? -30.172 2.242 53.293 1.00 88.19 152 LYS A O 1
ATOM 1231 N N . MET A 1 153 ? -30.295 2.286 51.046 1.00 85.44 153 MET A N 1
ATOM 1232 C CA . MET A 1 153 ? -31.414 3.223 50.948 1.00 85.44 153 MET A CA 1
ATOM 1233 C C . MET A 1 153 ? -32.719 2.654 51.526 1.00 85.44 153 MET A C 1
ATOM 1235 O O . MET A 1 153 ? -33.487 3.412 52.104 1.00 85.44 153 MET A O 1
ATOM 1239 N N . GLU A 1 154 ? -32.939 1.332 51.466 1.00 83.00 154 GLU A N 1
ATOM 1240 C CA . GLU A 1 154 ? -34.116 0.670 52.068 1.00 83.00 154 GLU A CA 1
ATOM 1241 C C . GLU A 1 154 ? -34.240 0.890 53.586 1.00 83.00 154 GLU A C 1
ATOM 1243 O O . GLU A 1 154 ? -35.339 0.804 54.127 1.00 83.00 154 GLU A O 1
ATOM 1248 N N . ASN A 1 155 ? -33.127 1.177 54.270 1.00 84.38 155 ASN A N 1
ATOM 1249 C CA . ASN A 1 155 ? -33.075 1.360 55.723 1.00 84.38 155 ASN A CA 1
ATOM 1250 C C . ASN A 1 155 ? -32.759 2.808 56.142 1.00 84.38 155 ASN A C 1
ATOM 1252 O O . ASN A 1 155 ? -32.601 3.073 57.333 1.00 84.38 155 ASN A O 1
ATOM 1256 N N . ALA A 1 156 ? -32.619 3.728 55.184 1.00 81.38 156 ALA A N 1
ATOM 1257 C CA . ALA A 1 156 ? -32.232 5.113 55.427 1.00 81.38 156 ALA A CA 1
ATOM 1258 C C . ALA A 1 156 ? -33.456 6.040 55.402 1.00 81.38 156 ALA A C 1
ATOM 1260 O O . ALA A 1 156 ? -34.305 5.939 54.519 1.00 81.38 156 ALA A O 1
ATOM 1261 N N . GLU A 1 157 ? -33.521 6.998 56.328 1.00 84.06 157 GLU A N 1
ATOM 1262 C CA . GLU A 1 157 ? -34.580 8.012 56.389 1.00 84.06 157 GLU A CA 1
ATOM 1263 C C . GLU A 1 157 ? -33.985 9.431 56.360 1.00 84.06 157 GLU A C 1
ATOM 1265 O O . GLU A 1 157 ? -32.852 9.669 56.784 1.00 84.06 157 GLU A O 1
ATOM 1270 N N . GLY A 1 158 ? -34.751 10.401 55.853 1.00 84.38 158 GLY A N 1
ATOM 1271 C CA . GLY A 1 158 ? -34.355 11.814 55.837 1.00 84.38 158 GLY A CA 1
ATOM 1272 C C . GLY A 1 158 ? -33.181 12.125 54.897 1.00 84.38 158 GLY A C 1
ATOM 1273 O O . GLY A 1 158 ? -33.142 11.660 53.759 1.00 84.38 158 GLY A O 1
ATOM 1274 N N . GLU A 1 159 ? -32.222 12.935 55.361 1.00 84.06 159 GLU A N 1
ATOM 1275 C CA . GLU A 1 159 ? -31.091 13.414 54.542 1.00 84.06 159 GLU A CA 1
ATOM 1276 C C . GLU A 1 159 ? -30.190 12.291 53.999 1.00 84.06 159 GLU A C 1
ATOM 1278 O O . GLU A 1 159 ? -29.547 12.456 52.962 1.00 84.06 159 GLU A O 1
ATOM 1283 N N . GLU A 1 160 ? -30.097 11.152 54.691 1.00 84.81 160 GLU A N 1
ATOM 1284 C CA . GLU A 1 160 ? -29.255 10.030 54.259 1.00 84.81 160 GLU A CA 1
ATOM 1285 C C . GLU A 1 160 ? -29.838 9.333 53.024 1.00 84.81 160 GLU A C 1
ATOM 1287 O O . GLU A 1 160 ? -29.103 9.012 52.088 1.00 84.81 160 GLU A O 1
ATOM 1292 N N . HIS A 1 161 ? -31.167 9.201 52.967 1.00 87.81 161 HIS A N 1
ATOM 1293 C CA . HIS A 1 161 ? -31.868 8.694 51.791 1.00 87.81 161 HIS A CA 1
ATOM 1294 C C . HIS A 1 161 ? -31.660 9.615 50.580 1.00 87.81 161 HIS A C 1
ATOM 1296 O O . HIS A 1 161 ? -31.409 9.144 49.473 1.00 87.81 161 HIS A O 1
ATOM 1302 N N . GLU A 1 162 ? -31.723 10.935 50.773 1.00 88.69 162 GLU A N 1
ATOM 1303 C CA . GLU A 1 162 ? -31.504 11.908 49.694 1.00 88.69 162 GLU A CA 1
ATOM 1304 C C . GLU A 1 162 ? -30.061 11.865 49.157 1.00 88.69 162 GLU A C 1
ATOM 1306 O O . GLU A 1 162 ? -29.843 11.903 47.943 1.00 88.69 162 GLU A O 1
ATOM 1311 N N . LYS A 1 163 ? -29.063 11.703 50.038 1.00 88.50 163 LYS A N 1
ATOM 1312 C CA . LYS A 1 163 ? -27.656 11.517 49.638 1.00 88.50 163 LYS A CA 1
ATOM 1313 C C . LYS A 1 163 ? -27.451 10.229 48.841 1.00 88.50 163 LYS A C 1
ATOM 1315 O O . LYS A 1 163 ? -26.796 10.266 47.801 1.00 88.50 163 LYS A O 1
ATOM 1320 N N . LEU A 1 164 ? -28.024 9.113 49.296 1.00 87.31 164 LEU A N 1
ATOM 1321 C CA . LEU A 1 164 ? -27.949 7.828 48.592 1.00 87.31 164 LEU A CA 1
ATOM 1322 C C . LEU A 1 164 ? -28.647 7.891 47.229 1.00 87.31 164 LEU A C 1
ATOM 1324 O O . LEU A 1 164 ? -28.100 7.396 46.247 1.00 87.31 164 LEU A O 1
ATOM 1328 N N . TYR A 1 165 ? -29.797 8.562 47.142 1.00 87.50 165 TYR A N 1
ATOM 1329 C CA . TYR A 1 165 ? -30.518 8.762 45.886 1.00 87.50 165 TYR A CA 1
ATOM 1330 C C . TYR A 1 165 ? -29.694 9.553 44.859 1.00 87.50 165 TYR A C 1
ATOM 1332 O O . TYR A 1 165 ? -29.546 9.118 43.717 1.00 87.50 165 TYR A O 1
ATOM 1340 N N . ASN A 1 166 ? -29.096 10.677 45.269 1.00 90.19 166 ASN A N 1
ATOM 1341 C CA . ASN A 1 166 ? -28.235 11.474 44.390 1.00 90.19 166 ASN A CA 1
ATOM 1342 C C . ASN A 1 166 ? -26.990 10.694 43.941 1.00 90.19 166 ASN A C 1
ATOM 1344 O O . ASN A 1 166 ? -26.599 10.779 42.778 1.00 90.19 166 ASN A O 1
ATOM 1348 N N . HIS A 1 167 ? -26.407 9.886 44.829 1.00 89.31 167 HIS A N 1
ATOM 1349 C CA . HIS A 1 167 ? -25.271 9.030 44.492 1.00 89.31 167 HIS A CA 1
ATOM 1350 C C . HIS A 1 167 ? -25.639 7.932 43.479 1.00 89.31 167 HIS A C 1
ATOM 1352 O O . HIS A 1 167 ? -24.909 7.711 42.515 1.00 89.31 167 HIS A O 1
ATOM 1358 N N . ILE A 1 168 ? -26.799 7.285 43.635 1.00 90.50 168 ILE A N 1
ATOM 1359 C CA . ILE A 1 168 ? -27.311 6.296 42.670 1.00 90.50 168 ILE A CA 1
ATOM 1360 C C . ILE A 1 168 ? -27.556 6.946 41.302 1.00 90.50 168 ILE A C 1
ATOM 1362 O O . ILE A 1 168 ? -27.231 6.352 40.272 1.00 90.50 168 ILE A O 1
ATOM 1366 N N . LEU A 1 169 ? -28.093 8.170 41.274 1.00 92.12 169 LEU A N 1
ATOM 1367 C CA . LEU A 1 169 ? -28.300 8.917 40.033 1.00 92.12 169 LEU A CA 1
ATOM 1368 C C . LEU A 1 169 ? -26.970 9.213 39.321 1.00 92.12 169 LEU A C 1
ATOM 1370 O O . LEU A 1 169 ? -26.877 9.086 38.100 1.00 92.12 169 LEU A O 1
ATOM 1374 N N . GLU A 1 170 ? -25.929 9.561 40.077 1.00 92.88 170 GLU A N 1
ATOM 1375 C CA . GLU A 1 170 ? -24.585 9.789 39.544 1.00 92.88 170 GLU A CA 1
ATOM 1376 C C . GLU A 1 170 ? -23.969 8.505 38.967 1.00 92.88 170 GLU A C 1
ATOM 1378 O O . GLU A 1 170 ? -23.494 8.520 37.829 1.00 92.88 170 GLU A O 1
ATOM 1383 N N . ILE A 1 171 ? -24.073 7.378 39.683 1.00 90.69 171 ILE A N 1
ATOM 1384 C CA . ILE A 1 171 ? -23.644 6.058 39.188 1.00 90.69 171 ILE A CA 1
ATOM 1385 C C . ILE A 1 171 ? -24.394 5.688 37.902 1.00 90.69 171 ILE A C 1
ATOM 1387 O O . ILE A 1 171 ? -23.781 5.221 36.943 1.00 90.69 171 ILE A O 1
ATOM 1391 N N . SER A 1 172 ? -25.708 5.929 37.841 1.00 91.25 172 SER A N 1
ATOM 1392 C CA . SER A 1 172 ? -26.513 5.654 36.645 1.00 91.25 172 SER A CA 1
ATOM 1393 C C . SER A 1 172 ? -26.029 6.447 35.427 1.00 91.25 172 SER A C 1
ATOM 1395 O O . SER A 1 172 ? -25.947 5.895 34.329 1.00 91.25 172 SER A O 1
ATOM 1397 N N . ASN A 1 173 ? -25.689 7.726 35.606 1.00 91.94 173 ASN A N 1
ATOM 1398 C CA . ASN A 1 173 ? -25.159 8.558 34.524 1.00 91.94 173 ASN A CA 1
ATOM 1399 C C . ASN A 1 173 ? -23.777 8.066 34.062 1.00 91.94 173 ASN A C 1
ATOM 1401 O O . ASN A 1 173 ? -23.526 7.964 32.860 1.00 91.94 173 ASN A O 1
ATOM 1405 N N . GLN A 1 174 ? -22.896 7.707 35.000 1.00 91.81 174 GLN A N 1
ATOM 1406 C CA . GLN A 1 174 ? -21.568 7.168 34.686 1.00 91.81 174 GLN A CA 1
ATOM 1407 C C . GLN A 1 174 ? -21.649 5.832 33.936 1.00 91.81 174 GLN A C 1
ATOM 1409 O O . GLN A 1 174 ? -20.943 5.639 32.944 1.00 91.81 174 GLN A O 1
ATOM 1414 N N . LEU A 1 175 ? -22.543 4.932 34.357 1.00 90.19 175 LEU A N 1
ATOM 1415 C CA . LEU A 1 175 ? -22.793 3.664 33.670 1.00 90.19 175 LEU A CA 1
ATOM 1416 C C . LEU A 1 175 ? -23.238 3.893 32.223 1.00 90.19 175 LEU A C 1
ATOM 1418 O O . LEU A 1 175 ? -22.673 3.286 31.315 1.00 90.19 175 LEU A O 1
ATOM 1422 N N . GLN A 1 176 ? -24.166 4.825 31.989 1.00 92.19 176 GLN A N 1
ATOM 1423 C CA . GLN A 1 176 ? -24.625 5.155 30.639 1.00 92.19 176 GLN A CA 1
ATOM 1424 C C . GLN A 1 176 ? -23.477 5.651 29.742 1.00 92.19 176 GLN A C 1
ATOM 1426 O O . GLN A 1 176 ? -23.380 5.256 28.576 1.00 92.19 176 GLN A O 1
ATOM 1431 N N . GLU A 1 177 ? -22.581 6.496 30.259 1.00 92.31 177 GLU A N 1
ATOM 1432 C CA . GLU A 1 177 ? -21.419 6.963 29.495 1.00 92.31 177 GLU A CA 1
ATOM 1433 C C . GLU A 1 177 ? -20.431 5.835 29.169 1.00 92.31 177 GLU A C 1
ATOM 1435 O O . GLU A 1 177 ? -19.905 5.769 28.051 1.00 92.31 177 GLU A O 1
ATOM 1440 N N . LEU A 1 178 ? -20.155 4.952 30.131 1.00 90.19 178 LEU A N 1
ATOM 1441 C CA . LEU A 1 178 ? -19.232 3.832 29.945 1.00 90.19 178 LEU A CA 1
ATOM 1442 C C . LEU A 1 178 ? -19.792 2.792 28.969 1.00 90.19 178 LEU A C 1
ATOM 1444 O O . LEU A 1 178 ? -19.055 2.322 28.100 1.00 90.19 178 LEU A O 1
ATOM 1448 N N . GLU A 1 179 ? -21.089 2.493 29.032 1.00 88.75 179 GLU A N 1
ATOM 1449 C CA . GLU A 1 179 ? -21.768 1.611 28.077 1.00 88.75 179 GLU A CA 1
ATOM 1450 C C . GLU A 1 179 ? -21.716 2.171 26.650 1.00 88.75 179 GLU A C 1
ATOM 1452 O O . GLU A 1 179 ? -21.420 1.441 25.700 1.00 88.75 179 GLU A O 1
ATOM 1457 N N . GLN A 1 180 ? -21.902 3.484 26.479 1.00 89.94 180 GLN A N 1
ATOM 1458 C CA . GLN A 1 180 ? -21.744 4.131 25.173 1.00 89.94 180 GLN A CA 1
ATOM 1459 C C . GLN A 1 180 ? -20.307 4.037 24.643 1.00 89.94 180 GLN A C 1
ATOM 1461 O O . GLN A 1 180 ? -20.105 3.806 23.447 1.00 89.94 180 GLN A O 1
ATOM 1466 N N . LYS A 1 181 ? -19.296 4.217 25.504 1.00 90.50 181 LYS A N 1
ATOM 1467 C CA . LYS A 1 181 ? -17.881 4.049 25.123 1.00 90.50 181 LYS A CA 1
ATOM 1468 C C . LYS A 1 181 ? -17.585 2.601 24.724 1.00 90.50 181 LYS A C 1
ATOM 1470 O O . LYS A 1 181 ? -16.908 2.381 23.720 1.00 90.50 181 LYS A O 1
ATOM 1475 N N . LEU A 1 182 ? -18.130 1.631 25.459 1.00 88.75 182 LEU A N 1
ATOM 1476 C CA . LEU A 1 182 ? -17.990 0.209 25.161 1.00 88.75 182 LEU A CA 1
ATOM 1477 C C . LEU A 1 182 ? -18.625 -0.153 23.808 1.00 88.75 182 LEU A C 1
ATOM 1479 O O . LEU A 1 182 ? -17.962 -0.801 22.998 1.00 88.75 182 LEU A O 1
ATOM 1483 N N . SER A 1 183 ? -19.843 0.327 23.521 1.00 86.62 183 SER A N 1
ATOM 1484 C CA . SER A 1 183 ? -20.526 0.088 22.235 1.00 86.62 183 SER A CA 1
ATOM 1485 C C . SER A 1 183 ? -19.703 0.599 21.052 1.00 86.62 183 SER A C 1
ATOM 1487 O O . SER A 1 183 ? -19.464 -0.135 20.096 1.00 86.62 183 SER A O 1
ATOM 1489 N N . LYS A 1 184 ? -19.170 1.826 21.144 1.00 87.38 184 LYS A N 1
ATOM 1490 C CA . LYS A 1 184 ? -18.336 2.423 20.085 1.00 87.38 184 LYS A CA 1
ATOM 1491 C C . LYS A 1 184 ? -17.073 1.602 19.797 1.00 87.38 184 LYS A C 1
ATOM 1493 O O . LYS A 1 184 ? -16.708 1.408 18.636 1.00 87.38 184 LYS A O 1
ATOM 1498 N N . LEU A 1 185 ? -16.408 1.100 20.839 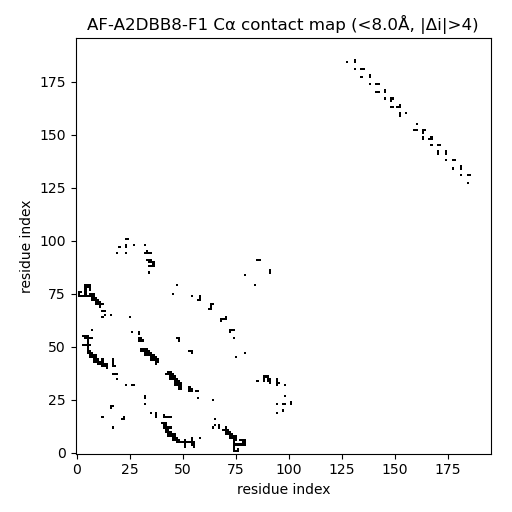1.00 83.44 185 LEU A N 1
ATOM 1499 C CA . LEU A 1 185 ? -15.217 0.255 20.686 1.00 83.44 185 LEU A CA 1
ATOM 1500 C C . LEU A 1 185 ? -15.560 -1.121 20.093 1.00 83.44 185 LEU A C 1
ATOM 1502 O O . LEU A 1 185 ? -14.818 -1.628 19.254 1.00 83.44 185 LEU A O 1
ATOM 1506 N N . GLN A 1 186 ? -16.698 -1.708 20.468 1.00 79.94 186 GLN A N 1
ATOM 1507 C CA . GLN A 1 186 ? -17.162 -2.985 19.916 1.00 79.94 186 GLN A CA 1
ATOM 1508 C C . GLN A 1 186 ? -17.588 -2.875 18.444 1.00 79.94 186 GLN A C 1
ATOM 1510 O O . GLN A 1 186 ? -17.245 -3.741 17.641 1.00 79.94 186 GLN A O 1
ATOM 1515 N N . GLU A 1 187 ? -18.274 -1.798 18.055 1.00 79.31 187 GLU A N 1
ATOM 1516 C CA . GLU A 1 187 ? -18.646 -1.527 16.658 1.00 79.31 187 GLU A CA 1
ATOM 1517 C C . GLU A 1 187 ? -17.418 -1.380 15.752 1.00 79.31 187 GLU A C 1
ATOM 1519 O O . GLU A 1 187 ? -17.398 -1.898 14.630 1.00 79.31 187 GLU A O 1
ATOM 1524 N N . THR A 1 188 ? -16.362 -0.741 16.263 1.00 72.19 188 THR A N 1
ATOM 1525 C CA . THR A 1 188 ? -15.083 -0.591 15.553 1.00 72.19 188 THR A CA 1
ATOM 1526 C C . THR A 1 188 ? -14.450 -1.957 15.243 1.00 72.19 188 THR A C 1
ATOM 1528 O O . THR A 1 188 ? -13.945 -2.164 14.139 1.00 72.19 188 THR A O 1
ATOM 1531 N N . GLN A 1 189 ? -14.566 -2.944 16.142 1.00 67.00 189 GLN A N 1
ATOM 1532 C CA . GLN A 1 189 ? -14.060 -4.305 15.903 1.00 67.00 189 GLN A CA 1
ATOM 1533 C C . GLN A 1 189 ? -14.847 -5.082 14.835 1.00 67.00 189 GLN A C 1
ATOM 1535 O O . GLN A 1 189 ? -14.258 -5.884 14.106 1.00 67.00 189 GLN A O 1
ATOM 1540 N N . ILE A 1 190 ? -16.158 -4.849 14.707 1.00 59.84 190 ILE A N 1
ATOM 1541 C CA . ILE A 1 190 ? -17.017 -5.556 13.739 1.00 59.84 190 ILE A CA 1
ATOM 1542 C C . ILE A 1 190 ? -16.727 -5.097 12.305 1.00 59.84 190 ILE A C 1
ATOM 1544 O O . ILE A 1 190 ? -16.637 -5.927 11.399 1.00 59.84 190 ILE A O 1
ATOM 1548 N N . GLN A 1 191 ? -16.514 -3.795 12.085 1.00 54.88 191 GLN A N 1
ATOM 1549 C CA . GLN A 1 191 ? -16.202 -3.265 10.748 1.00 54.88 191 GLN A CA 1
ATOM 1550 C C . GLN A 1 191 ? -14.867 -3.780 10.192 1.00 54.88 191 GLN A C 1
ATOM 1552 O O . GLN A 1 191 ? -14.671 -3.840 8.981 1.00 54.88 191 GLN A O 1
ATOM 1557 N N . ILE A 1 192 ? -13.962 -4.193 11.075 1.00 54.94 192 ILE A N 1
ATOM 1558 C CA . ILE A 1 192 ? -12.629 -4.679 10.735 1.00 54.94 192 ILE A CA 1
ATOM 1559 C C . ILE A 1 192 ? -12.627 -6.164 10.294 1.00 54.94 192 ILE A C 1
ATOM 1561 O O . ILE A 1 192 ? -11.707 -6.592 9.595 1.00 54.94 192 ILE A O 1
ATOM 1565 N N . GLN A 1 193 ? -13.635 -6.963 10.667 1.00 44.97 193 GLN A N 1
ATOM 1566 C CA . GLN A 1 193 ? -13.701 -8.403 10.356 1.00 44.97 193 GLN A CA 1
ATOM 1567 C C . GLN A 1 193 ? -14.383 -8.748 9.025 1.00 44.97 193 GLN A C 1
ATOM 1569 O O . GLN A 1 193 ? -14.393 -9.917 8.643 1.00 44.97 193 GLN A O 1
ATOM 1574 N N . ILE A 1 194 ? -14.929 -7.766 8.304 1.00 37.88 194 ILE A N 1
ATOM 1575 C CA . ILE A 1 194 ? -15.584 -7.988 7.010 1.00 37.88 194 ILE A CA 1
ATOM 1576 C C . ILE A 1 194 ? -14.659 -7.476 5.896 1.00 37.88 194 ILE A C 1
ATOM 1578 O O . ILE A 1 194 ? -14.778 -6.319 5.485 1.00 37.88 194 ILE A O 1
ATOM 1582 N N . PRO A 1 195 ? -13.726 -8.293 5.376 1.00 43.16 195 PRO A N 1
ATOM 1583 C CA . PRO A 1 195 ? -13.096 -7.976 4.108 1.00 43.16 195 PRO A CA 1
ATOM 1584 C C . PRO A 1 195 ? -14.145 -8.141 2.996 1.00 43.16 195 PRO A C 1
ATOM 1586 O O . PRO A 1 195 ? -14.742 -9.210 2.855 1.00 43.16 195 PRO A O 1
ATOM 1589 N N . LYS A 1 196 ? -14.395 -7.066 2.241 1.00 35.97 196 LYS A N 1
ATOM 1590 C CA . LYS A 1 196 ? -15.030 -7.142 0.916 1.00 35.97 196 LYS A CA 1
ATOM 1591 C C . LYS A 1 196 ? -14.046 -7.685 -0.112 1.00 35.97 196 LYS A C 1
ATOM 1593 O O . LYS A 1 196 ? -12.848 -7.337 -0.001 1.00 35.97 196 LYS A O 1
#

Nearest PDB structures (foldseek):
  6n7r-assembly1_F  TM=7.421E-01  e=4.455E-04  Saccharomyces cerevisiae S288C
  8i0r-assembly1_O  TM=8.270E-01  e=2.036E-03  Homo sapiens
  4cq1-assembly5_E  TM=7.222E-01  e=3.310E-03  Homo sapiens
  6so9-assembly1_A  TM=6.975E-01  e=3.517E-03  Mus musculus

Sequence (196 aa):
MIKESQVIFIDNIPHDACNIPQLCQHFSKYGRIVGISISENKTSAQIIYNTRDEAKKVVSSTEPYANNRFVNISFHSKPFSSKADLRNFSDYKRIRTETAEVCSKIDSDLTKSVLNRLTIYKIQQSDEKTQIEKLKNEIEILYKEGLQSMTKMENAEGEEHEKLYNHILEISNQLQELEQKLSKLQETQIQIQIPK

pLDDT: mean 80.42, std 12.34, range [35.97, 93.94]

Radius of gyration: 33.72 Å; Cα contacts (8 Å, |Δi|>4): 215; chains: 1; bounding box: 59×30×94 Å

Secondary structure (DSSP, 8-state):
-PPP-SEEEEES--GGG-SHHHHHHHHGGGS-EEEEEE-TTSS-EEEEESSHHHHHHHHT--PPBTTBTT-EEEE-SS----TTGGGGSTTHHHHHHHHHHHHHHHHHHHHHHHHHHHHHHHHHHHHHHHHHHHHHHHHHHHHHHHHHHHHHHTT--THHHHHHHHHHHHHHHHHHHHHHHHHHHHHHHHHHS---